Protein AF-A0A538LEY3-F1 (afdb_monomer)

Secondary structure (DSSP, 8-state):
-EES--EEEE-TTSEEEEEESSEEEEEE-TTS-EEEEEEE-S-EEEEEE-BTTB--S--EEPPPTTSPP--BTTSPP-B-SPPPSS-B-TTSS--BS-TTSS-EEEEEEEEEEEPTTSSEEEEEEEEEEEEETTEEEEEEEEEEEEETTTTEEEEEEEEEEPPPTT-PPPPGGG--EEEEEETTEEEEEEEEESSBSSBBSSEEEEEEEEESSHHHHT-GGG---EEPPB-SSS----SEEEEEEETTEEEEEEEEEETBTEEEEEEESSTT--BEEEEEEE-TT---GGG--B------TTT-BTTB-

Mean predicted aligned error: 4.09 Å

pLDDT: mean 93.83, std 6.11, range [56.91, 98.81]

Foldseek 3Di:
DDFAFWAWEQFPVQKIKIKTAKDWDWDQDPVRDTDTPDIAGAIWMWIFHFAAQDDGPDTWGAEEFPDAGDTHSPDDTYHHADFDPQAEDLQQPLHHLDPPQLKGKYWYFQAWYDDPPAQKIKTKTFIKIDNDPVDMARQFIAIWIARPVGSHTPGHTATLGGGDSRNDHDDQLRRWYQWEDDPQKTKIKTWDQPDDDQFGPAIWMKMFMAGPDPVLRNHNVNGPIDTQAAPVVDGDQAPDKHWYQAPVARIWIWGQGGQLQKTFIWGANDSSGNIDGPDIDHDPPRDDCVSPGDDNDYDDRSHHDPVGD

Nearest PDB structures (foldseek):
  5m8e-assembly1_B  TM=5.466E-01  e=3.083E-03  Weissella cibaria
  3d60-assembly1_A  TM=5.265E-01  e=1.061E-02  Geobacillus stearothermophilus
  3cu9-assembly1_A  TM=5.156E-01  e=8.108E-03  Geobacillus stearothermophilus
  2vwd-assembly2_B  TM=4.238E-01  e=5.607E-02  Henipavirus nipahense

Radius of gyration: 18.83 Å; Cα contacts (8 Å, |Δi|>4): 873; chains: 1; bounding box: 47×50×52 Å

Structure (mmCIF, N/CA/C/O backbone):
data_AF-A0A538LEY3-F1
#
_entry.id   AF-A0A538LEY3-F1
#
loop_
_atom_site.group_PDB
_atom_site.id
_atom_site.type_symbol
_atom_site.label_atom_id
_atom_site.label_alt_id
_atom_site.label_comp_id
_atom_site.label_asym_id
_atom_site.label_entity_id
_atom_site.label_seq_id
_atom_site.pdbx_PDB_ins_code
_atom_site.Cartn_x
_atom_site.Cartn_y
_atom_site.Cartn_z
_atom_site.occupancy
_atom_site.B_iso_or_equiv
_atom_site.auth_seq_id
_atom_site.auth_comp_id
_atom_site.auth_asym_id
_atom_site.auth_atom_id
_atom_site.pdbx_PDB_model_num
ATOM 1 N N . MET A 1 1 ? 2.385 -17.509 -12.852 1.00 87.38 1 MET A N 1
ATOM 2 C CA . MET A 1 1 ? 2.619 -16.097 -12.489 1.00 87.38 1 MET A CA 1
ATOM 3 C C . MET A 1 1 ? 2.767 -16.040 -10.982 1.00 87.38 1 MET A C 1
ATOM 5 O O . MET A 1 1 ? 2.009 -16.731 -10.316 1.00 87.38 1 MET A O 1
ATOM 9 N N . GLY A 1 2 ? 3.752 -15.307 -10.474 1.00 89.94 2 GLY A N 1
ATOM 10 C CA . GLY A 1 2 ? 3.919 -15.016 -9.051 1.00 89.94 2 GLY A CA 1
ATOM 11 C C . GLY A 1 2 ? 3.816 -13.512 -8.834 1.00 89.94 2 GLY A C 1
ATOM 12 O O . GLY A 1 2 ? 4.311 -12.747 -9.664 1.00 89.94 2 GLY A O 1
ATOM 13 N N . ARG A 1 3 ? 3.150 -13.102 -7.761 1.00 92.62 3 ARG A N 1
ATOM 14 C CA . ARG A 1 3 ? 2.893 -11.704 -7.4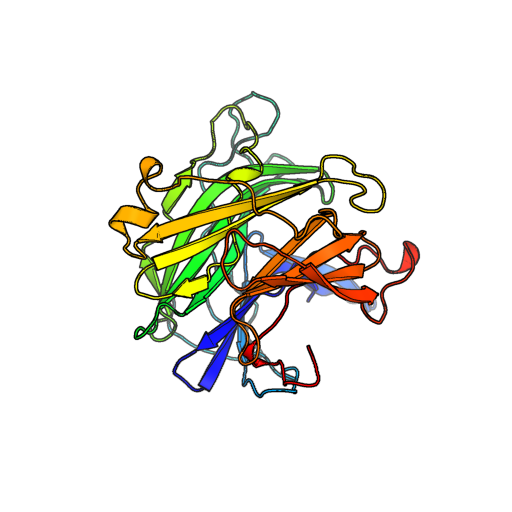17 1.00 92.62 3 ARG A CA 1
ATOM 15 C C . ARG A 1 3 ? 3.235 -11.488 -5.952 1.00 92.62 3 ARG A C 1
ATOM 17 O O . ARG A 1 3 ? 2.930 -12.361 -5.143 1.00 92.62 3 ARG A O 1
ATOM 24 N N . ASP A 1 4 ? 3.878 -10.369 -5.660 1.00 91.62 4 ASP A N 1
ATOM 25 C CA . ASP A 1 4 ? 4.110 -9.913 -4.292 1.00 91.62 4 ASP A CA 1
ATOM 26 C C . ASP A 1 4 ? 2.911 -9.092 -3.791 1.00 91.62 4 ASP A C 1
ATOM 28 O O . ASP A 1 4 ? 2.203 -8.481 -4.598 1.00 91.62 4 ASP A O 1
ATOM 32 N N . VAL A 1 5 ? 2.689 -9.056 -2.473 1.00 91.25 5 VAL A N 1
ATOM 33 C CA . VAL A 1 5 ? 1.573 -8.323 -1.834 1.00 91.25 5 VAL A CA 1
ATOM 34 C C . VAL A 1 5 ? 0.197 -8.761 -2.403 1.00 91.25 5 VAL A C 1
ATOM 36 O O . VAL A 1 5 ? 0.049 -9.809 -3.034 1.00 91.25 5 VAL A O 1
ATOM 39 N N . GLY A 1 6 ? -0.842 -7.976 -2.146 1.00 94.50 6 GLY A N 1
ATOM 40 C CA . GLY A 1 6 ? -2.192 -8.124 -2.669 1.00 94.50 6 GLY A CA 1
ATOM 41 C C . GLY A 1 6 ? -3.105 -7.164 -1.925 1.00 94.50 6 GLY A C 1
ATOM 42 O O . GLY A 1 6 ? -3.721 -7.549 -0.945 1.00 94.50 6 GLY A O 1
ATOM 43 N N . LEU A 1 7 ? -3.140 -5.900 -2.341 1.00 96.81 7 LEU A N 1
ATOM 44 C CA . LEU A 1 7 ? -4.103 -4.921 -1.834 1.00 96.81 7 LEU A CA 1
ATOM 45 C C . LEU A 1 7 ? -5.397 -5.070 -2.629 1.00 96.81 7 LEU A C 1
ATOM 47 O O . LEU A 1 7 ? -5.326 -5.224 -3.848 1.00 96.81 7 LEU A O 1
ATOM 51 N N . SER A 1 8 ? -6.552 -4.974 -1.981 1.00 96.12 8 SER A N 1
ATOM 52 C CA . SER A 1 8 ? -7.839 -4.909 -2.673 1.00 96.12 8 SER A CA 1
ATOM 53 C C . SER A 1 8 ? -8.606 -3.647 -2.287 1.00 96.12 8 SER A C 1
ATOM 55 O O . SER A 1 8 ? -8.419 -3.091 -1.203 1.00 96.12 8 SER A O 1
ATOM 57 N N . VAL A 1 9 ? -9.414 -3.149 -3.220 1.00 96.88 9 VAL A N 1
ATOM 58 C CA . VAL A 1 9 ? -10.279 -1.988 -3.014 1.00 96.88 9 VAL A CA 1
ATOM 59 C C . VAL A 1 9 ? -11.637 -2.263 -3.652 1.00 96.88 9 VAL A C 1
ATOM 61 O O . VAL A 1 9 ? -11.690 -2.449 -4.874 1.00 96.88 9 VAL A O 1
ATOM 64 N N . PRO A 1 10 ? -12.750 -2.217 -2.898 1.00 95.19 10 PRO A N 1
ATOM 65 C CA . PRO A 1 10 ? -14.076 -2.325 -3.486 1.00 95.19 10 PRO A CA 1
ATOM 66 C C . PRO A 1 10 ? -14.360 -1.100 -4.364 1.00 95.19 10 PRO A C 1
ATOM 68 O O . PRO A 1 10 ? -14.192 0.048 -3.949 1.00 95.19 10 PRO A O 1
ATOM 71 N N . LEU A 1 11 ? -14.812 -1.346 -5.590 1.00 95.19 11 LEU A N 1
ATOM 72 C CA . LEU A 1 11 ? -15.126 -0.332 -6.589 1.00 95.19 11 LEU A CA 1
ATOM 73 C C . LEU A 1 11 ? -16.643 -0.080 -6.676 1.00 95.19 11 LEU A C 1
ATOM 75 O O . LEU A 1 11 ? -17.445 -0.998 -6.468 1.00 95.19 11 LEU A O 1
ATOM 79 N N . PRO A 1 12 ? -17.079 1.125 -7.099 1.00 91.56 12 PRO A N 1
ATOM 80 C CA . PRO A 1 12 ? -18.504 1.452 -7.247 1.00 91.56 12 PRO A CA 1
ATOM 81 C C . PRO A 1 12 ? -19.281 0.568 -8.237 1.00 91.56 12 PRO A C 1
ATOM 83 O O . PRO A 1 12 ? -20.509 0.535 -8.208 1.00 91.56 12 PRO A O 1
ATOM 86 N N . ASN A 1 13 ? -18.588 -0.140 -9.132 1.00 89.00 13 ASN A N 1
ATOM 87 C CA . ASN A 1 13 ? -19.188 -1.007 -10.149 1.00 89.00 13 ASN A CA 1
ATOM 88 C C . ASN A 1 13 ? -19.497 -2.436 -9.645 1.00 89.00 13 ASN A C 1
ATOM 90 O O . ASN A 1 13 ? -19.859 -3.292 -10.454 1.00 89.00 13 ASN A O 1
ATOM 94 N N . GLY A 1 14 ? -19.353 -2.703 -8.340 1.00 88.31 14 GLY A N 1
ATOM 95 C CA . GLY A 1 14 ? -19.598 -4.022 -7.743 1.00 88.31 14 GLY A CA 1
ATOM 96 C C . GLY A 1 14 ? -18.466 -5.031 -7.965 1.00 88.31 14 GLY A C 1
ATOM 97 O O . GLY A 1 14 ? -18.661 -6.229 -7.769 1.00 88.31 14 GLY A O 1
ATOM 98 N N . LYS A 1 15 ? -17.296 -4.554 -8.392 1.00 93.38 15 LYS A N 1
ATOM 99 C CA . LYS A 1 15 ? -16.047 -5.314 -8.446 1.00 93.38 15 LYS A CA 1
ATOM 100 C C . LYS A 1 15 ? -15.080 -4.806 -7.393 1.00 93.38 15 LYS A C 1
ATOM 102 O O . LYS A 1 15 ? -15.329 -3.784 -6.767 1.00 93.38 15 LYS A O 1
ATOM 107 N N . GLU A 1 16 ? -13.965 -5.490 -7.239 1.00 95.44 16 GLU A N 1
ATOM 108 C CA . GLU A 1 16 ? -12.815 -4.983 -6.505 1.00 95.44 16 GLU A CA 1
ATOM 109 C C . GLU A 1 16 ? -11.603 -4.880 -7.432 1.00 95.44 16 GLU A C 1
ATOM 111 O O . GLU A 1 16 ? -11.415 -5.697 -8.342 1.00 95.44 16 GLU A O 1
ATOM 116 N N . LEU A 1 17 ? -10.800 -3.847 -7.201 1.00 97.44 17 LEU A N 1
ATOM 117 C CA . LEU A 1 17 ? -9.481 -3.678 -7.788 1.00 97.44 17 LEU A CA 1
ATOM 118 C C . LEU A 1 17 ? -8.469 -4.380 -6.893 1.00 97.44 17 LEU A C 1
ATOM 120 O O . LEU A 1 17 ? -8.385 -4.062 -5.716 1.00 97.44 17 LEU A O 1
ATOM 124 N N . TRP A 1 18 ? -7.655 -5.249 -7.472 1.00 97.62 18 TRP A N 1
ATOM 125 C CA . TRP A 1 18 ? -6.477 -5.825 -6.847 1.00 97.62 18 TRP A CA 1
ATOM 126 C C . TRP A 1 18 ? -5.217 -5.134 -7.351 1.00 97.62 18 TRP A C 1
ATOM 128 O O . TRP A 1 18 ? -5.004 -5.042 -8.562 1.00 97.62 18 TRP A O 1
ATOM 138 N N . ILE A 1 19 ? -4.363 -4.700 -6.428 1.00 98.06 19 ILE A N 1
ATOM 139 C CA . ILE A 1 19 ? -3.052 -4.116 -6.702 1.00 98.06 19 ILE A CA 1
ATOM 140 C C . ILE A 1 19 ? -1.999 -5.022 -6.078 1.00 98.06 19 ILE A C 1
ATOM 142 O O . ILE A 1 19 ? -1.966 -5.239 -4.867 1.00 98.06 19 ILE A O 1
ATOM 146 N N . PHE A 1 20 ? -1.125 -5.542 -6.921 1.00 97.25 20 PHE A N 1
ATOM 147 C CA . PHE A 1 20 ? -0.036 -6.424 -6.527 1.00 97.25 20 PHE A CA 1
ATOM 148 C C . PHE A 1 20 ? 1.290 -5.710 -6.714 1.00 97.25 20 PHE A C 1
ATOM 150 O O . PHE A 1 20 ? 1.383 -4.860 -7.592 1.00 97.25 20 PHE A O 1
ATOM 157 N N . GLY A 1 21 ? 2.305 -6.076 -5.940 1.00 95.56 21 GLY A N 1
ATOM 158 C CA . GLY A 1 21 ? 3.678 -5.618 -6.111 1.00 95.56 21 GLY A CA 1
ATOM 159 C C . GLY A 1 21 ? 4.378 -6.275 -7.304 1.00 95.56 21 GLY A C 1
ATOM 160 O O . GLY A 1 21 ? 3.769 -6.591 -8.340 1.00 95.56 21 GLY A O 1
ATOM 161 N N . ASP A 1 22 ? 5.685 -6.489 -7.151 1.00 95.12 22 ASP A N 1
ATOM 162 C CA . ASP A 1 22 ? 6.530 -7.027 -8.209 1.00 95.12 22 ASP A CA 1
ATOM 163 C C . ASP A 1 22 ? 5.949 -8.335 -8.758 1.00 95.12 22 ASP A C 1
ATOM 165 O O . ASP A 1 22 ? 5.560 -9.251 -8.028 1.00 95.12 22 ASP A O 1
ATOM 169 N N . THR A 1 23 ? 5.866 -8.421 -10.084 1.00 96.31 23 THR A N 1
ATOM 170 C CA . THR A 1 23 ? 5.183 -9.527 -10.756 1.00 96.31 23 THR A CA 1
ATOM 171 C C . THR A 1 23 ? 6.147 -10.300 -11.643 1.00 96.31 23 THR A C 1
ATOM 173 O O . THR A 1 23 ? 6.765 -9.759 -12.561 1.00 96.31 23 THR A O 1
ATOM 176 N N . SER A 1 24 ? 6.241 -11.604 -11.391 1.00 94.88 24 SER A N 1
ATOM 177 C CA . SER A 1 24 ? 7.023 -12.553 -12.180 1.00 94.88 24 SER A CA 1
ATOM 178 C C . SER A 1 24 ? 6.114 -13.417 -13.055 1.00 94.88 24 SER A C 1
ATOM 180 O O . SER A 1 24 ? 5.158 -14.057 -12.604 1.00 94.88 24 SER A O 1
ATOM 182 N N . VAL A 1 25 ? 6.427 -13.475 -14.345 1.00 94.31 25 VAL A N 1
ATOM 183 C CA . VAL A 1 25 ? 5.758 -14.352 -15.304 1.00 94.31 25 VAL A CA 1
ATOM 184 C C . VAL A 1 25 ? 6.754 -15.410 -15.736 1.00 94.31 25 VAL A C 1
ATOM 186 O O . VAL A 1 25 ? 7.739 -15.112 -16.408 1.00 94.31 25 VAL A O 1
ATOM 189 N N . SER A 1 26 ? 6.481 -16.655 -15.359 1.00 92.88 26 SER A N 1
ATOM 190 C CA . SER A 1 26 ? 7.272 -17.813 -15.769 1.00 92.88 26 SER A CA 1
ATOM 191 C C . SER A 1 26 ? 6.514 -18.631 -16.805 1.00 92.88 26 SER A C 1
ATOM 193 O O . SER A 1 26 ? 5.309 -18.841 -16.665 1.00 92.88 26 SER A O 1
ATOM 195 N N . VAL A 1 27 ? 7.229 -19.129 -17.810 1.00 91.44 27 VAL A N 1
ATOM 196 C CA . VAL A 1 27 ? 6.710 -20.018 -18.861 1.00 91.44 27 VAL A CA 1
ATOM 197 C C . VAL A 1 27 ? 7.488 -21.326 -18.853 1.00 91.44 27 VAL A C 1
ATOM 199 O O . VAL A 1 27 ? 8.631 -21.368 -18.405 1.00 91.44 27 VAL A O 1
ATOM 202 N N . SER A 1 28 ? 6.885 -22.407 -19.340 1.00 91.25 28 SER A N 1
ATOM 203 C CA . SER A 1 28 ? 7.610 -23.665 -19.508 1.00 91.25 28 SER A CA 1
ATOM 204 C C . SER A 1 28 ? 8.604 -23.523 -20.664 1.00 91.25 28 SER A C 1
ATOM 206 O O . SER A 1 28 ? 8.209 -23.199 -21.785 1.00 91.25 28 SER A O 1
ATOM 208 N N . ASN A 1 29 ? 9.893 -23.755 -20.417 1.00 86.62 29 ASN A N 1
ATOM 209 C CA . ASN A 1 29 ? 10.822 -24.044 -21.501 1.00 86.62 29 ASN A CA 1
ATOM 210 C C . ASN A 1 29 ? 10.447 -25.418 -22.086 1.00 86.62 29 ASN A C 1
ATOM 212 O O . ASN A 1 29 ? 9.896 -26.254 -21.380 1.00 86.62 29 ASN A O 1
ATOM 216 N N . GLY A 1 30 ? 10.713 -25.693 -23.365 1.00 85.00 30 GLY A N 1
ATOM 217 C CA . GLY A 1 30 ? 10.267 -26.935 -24.028 1.00 85.00 30 GLY A CA 1
ATOM 218 C C . GLY A 1 30 ? 10.686 -28.267 -23.365 1.00 85.00 30 GLY A C 1
ATOM 219 O O . GLY A 1 30 ? 10.247 -29.319 -23.814 1.00 85.00 30 GLY A O 1
ATOM 220 N N . SER A 1 31 ? 11.506 -28.238 -22.304 1.00 88.88 31 SER A N 1
ATOM 221 C CA . SER A 1 31 ? 11.834 -29.368 -21.419 1.00 88.88 31 SER A CA 1
ATOM 222 C C . SER A 1 31 ? 10.935 -29.512 -20.175 1.00 88.88 31 SER A C 1
ATOM 224 O O . SER A 1 31 ? 11.205 -30.361 -19.331 1.00 88.88 31 SER A O 1
ATOM 226 N N . GLY A 1 32 ? 9.881 -28.705 -20.029 1.00 87.31 32 GLY A N 1
ATOM 227 C CA . GLY A 1 32 ? 8.959 -28.754 -18.889 1.00 87.31 32 GLY A CA 1
ATOM 228 C C . GLY A 1 32 ? 9.384 -27.909 -17.681 1.00 87.31 32 GLY A C 1
ATOM 229 O O . GLY A 1 32 ? 8.614 -27.787 -16.730 1.00 87.31 32 GLY A O 1
ATOM 230 N N . GLN A 1 33 ? 10.569 -27.289 -17.699 1.00 91.50 33 GLN A N 1
ATOM 231 C CA . GLN A 1 33 ? 11.050 -26.443 -16.604 1.00 91.50 33 GLN A CA 1
ATOM 232 C C . GLN A 1 33 ? 10.460 -25.036 -16.724 1.00 91.50 33 GLN A C 1
ATOM 234 O O . GLN A 1 33 ? 10.528 -24.406 -17.776 1.00 91.50 33 GLN A O 1
ATOM 239 N N . MET A 1 34 ? 9.925 -24.511 -15.622 1.00 90.44 34 MET A N 1
ATOM 240 C CA . MET A 1 34 ? 9.470 -23.124 -15.566 1.00 90.44 34 MET A CA 1
ATOM 241 C C . MET A 1 34 ? 10.672 -22.176 -15.549 1.00 90.44 34 MET A C 1
ATOM 243 O O . MET A 1 34 ? 11.533 -22.274 -14.675 1.00 90.44 34 MET A O 1
ATOM 247 N N . VAL A 1 35 ? 10.723 -21.253 -16.504 1.00 93.50 35 VAL A N 1
ATOM 248 C CA . VAL A 1 35 ? 11.746 -20.206 -16.610 1.00 93.50 35 VAL A CA 1
ATOM 249 C C . VAL A 1 35 ? 11.087 -18.835 -16.570 1.00 93.50 35 VAL A C 1
ATOM 251 O O . VAL A 1 35 ? 9.994 -18.656 -17.108 1.00 93.50 35 VAL A O 1
ATOM 254 N N . LEU A 1 36 ? 11.743 -17.868 -15.928 1.00 92.50 36 LEU A N 1
ATOM 255 C CA . LEU A 1 36 ? 11.275 -16.485 -15.894 1.00 92.50 36 LEU A CA 1
ATOM 256 C C . LEU A 1 36 ? 11.269 -15.919 -17.322 1.00 92.50 36 LEU A C 1
ATOM 258 O O . LEU A 1 36 ? 12.310 -15.842 -17.968 1.00 92.50 36 LEU A O 1
ATOM 262 N N . SER A 1 37 ? 10.090 -15.539 -17.805 1.00 93.69 37 SER A N 1
ATOM 263 C CA . SER A 1 37 ? 9.886 -14.936 -19.124 1.00 93.69 37 SER A CA 1
ATOM 264 C C . SER A 1 37 ? 9.815 -13.418 -19.054 1.00 93.69 37 SER A C 1
ATOM 266 O O . SER A 1 37 ? 10.242 -12.739 -19.982 1.00 93.69 37 SER A O 1
ATOM 268 N N . GLN A 1 38 ? 9.224 -12.884 -17.986 1.00 94.12 38 GLN A N 1
ATOM 269 C CA . GLN A 1 38 ? 9.025 -11.454 -17.807 1.00 94.12 38 GLN A CA 1
ATOM 270 C C . GLN A 1 38 ? 9.014 -11.125 -16.317 1.00 94.12 38 GLN A C 1
ATOM 272 O O . GLN A 1 38 ? 8.452 -11.866 -15.510 1.00 94.12 38 GLN A O 1
ATOM 277 N N . PHE A 1 39 ? 9.618 -9.995 -15.973 1.00 93.88 39 PHE A N 1
ATOM 278 C CA . PHE A 1 39 ? 9.544 -9.395 -14.651 1.00 93.88 39 PHE A CA 1
ATOM 279 C C . PHE A 1 39 ? 9.016 -7.969 -14.793 1.00 93.88 39 PHE A C 1
ATOM 281 O O . PHE A 1 39 ? 9.521 -7.198 -15.612 1.00 93.88 39 PHE A O 1
ATOM 288 N N . ILE A 1 40 ? 7.971 -7.642 -14.040 1.00 95.81 40 ILE A N 1
ATOM 289 C CA . ILE A 1 40 ? 7.336 -6.326 -14.027 1.00 95.81 40 ILE A CA 1
ATOM 290 C C . ILE A 1 40 ? 7.574 -5.743 -12.631 1.00 95.81 40 ILE A C 1
ATOM 292 O O . ILE A 1 40 ? 6.859 -6.129 -11.706 1.00 95.81 40 ILE A O 1
ATOM 296 N N . PRO A 1 41 ? 8.578 -4.863 -12.458 1.00 93.88 41 PRO A N 1
ATOM 297 C CA . PRO A 1 41 ? 8.810 -4.217 -11.171 1.00 93.88 41 PRO A CA 1
ATOM 298 C C . PRO A 1 41 ? 7.721 -3.185 -10.868 1.00 93.88 41 PRO A C 1
ATOM 300 O O . PRO A 1 41 ? 7.120 -2.649 -11.800 1.00 93.88 41 PRO A O 1
ATOM 303 N N . GLY A 1 42 ? 7.523 -2.828 -9.606 1.00 94.50 42 GLY A N 1
ATOM 304 C CA . GLY A 1 42 ? 6.469 -1.915 -9.164 1.00 94.50 42 GLY A CA 1
ATOM 305 C C . GLY A 1 42 ? 5.175 -2.676 -8.918 1.00 94.50 42 GLY A C 1
ATOM 306 O O . GLY A 1 42 ? 5.195 -3.654 -8.184 1.00 94.50 42 GLY A O 1
ATOM 307 N N . ALA A 1 43 ? 4.066 -2.235 -9.515 1.00 96.44 43 ALA A N 1
ATOM 308 C CA . ALA A 1 43 ? 2.777 -2.890 -9.328 1.00 96.44 43 ALA A CA 1
ATOM 309 C C . ALA A 1 43 ? 2.148 -3.424 -10.619 1.00 96.44 43 ALA A C 1
ATOM 311 O O . ALA A 1 43 ? 2.364 -2.871 -11.701 1.00 96.44 43 ALA A O 1
ATOM 312 N N . THR A 1 44 ? 1.304 -4.451 -10.492 1.00 98.00 44 THR A N 1
ATOM 313 C CA . THR A 1 44 ? 0.333 -4.881 -11.516 1.00 98.00 44 THR A CA 1
ATOM 314 C C . THR A 1 44 ? -1.087 -4.855 -10.951 1.00 98.00 44 THR A C 1
ATOM 316 O O . THR A 1 44 ? -1.270 -4.884 -9.735 1.00 98.00 44 THR A O 1
ATOM 319 N N . GLY A 1 45 ? -2.089 -4.750 -11.826 1.00 97.19 45 GLY A N 1
ATOM 320 C CA . GLY A 1 45 ? -3.488 -4.575 -11.439 1.00 97.19 45 GLY A CA 1
ATOM 321 C C . GLY A 1 45 ? -4.395 -5.646 -12.034 1.00 97.19 45 GLY A C 1
ATOM 322 O O . GLY A 1 45 ? -4.197 -6.071 -13.173 1.00 97.19 45 GLY A O 1
ATOM 323 N N . ALA A 1 46 ? -5.412 -6.061 -11.288 1.00 97.38 46 ALA A N 1
ATOM 324 C CA . ALA A 1 46 ? -6.476 -6.924 -11.789 1.00 97.38 46 ALA A CA 1
ATOM 325 C C . ALA A 1 46 ? -7.831 -6.534 -11.180 1.00 97.38 46 ALA A C 1
ATOM 327 O O . ALA A 1 46 ? -7.878 -5.932 -10.118 1.00 97.38 46 ALA A O 1
ATOM 328 N N . GLU A 1 47 ? -8.936 -6.890 -11.826 1.00 96.56 47 GLU A N 1
ATOM 329 C CA . GLU A 1 47 ? -10.287 -6.708 -11.290 1.00 96.56 47 GLU A CA 1
ATOM 330 C C . GLU A 1 47 ? -11.013 -8.043 -11.160 1.00 96.56 47 GLU A C 1
ATOM 332 O O . GLU A 1 47 ? -10.926 -8.900 -12.044 1.00 96.56 47 GLU A O 1
ATOM 337 N N . GLY A 1 48 ? -11.792 -8.197 -10.094 1.00 94.38 48 GLY A N 1
ATOM 338 C CA . GLY A 1 48 ? -12.594 -9.391 -9.843 1.00 94.38 48 GLY A CA 1
ATOM 339 C C . GLY A 1 48 ? -13.966 -9.072 -9.258 1.00 94.38 48 GLY A C 1
ATOM 340 O O . GLY A 1 48 ? -14.189 -7.962 -8.773 1.00 94.38 48 GLY A O 1
ATOM 341 N N . PRO A 1 49 ? -14.916 -10.019 -9.310 1.00 92.62 49 PRO A N 1
ATOM 342 C CA . PRO A 1 49 ? -16.096 -9.935 -8.461 1.00 92.62 49 PRO A CA 1
ATOM 343 C C . PRO A 1 49 ? -15.670 -10.077 -6.997 1.00 92.62 49 PRO A C 1
ATOM 345 O O . PRO A 1 49 ? -14.790 -10.884 -6.702 1.00 92.62 49 PRO A O 1
ATOM 348 N N . PHE A 1 50 ? -16.344 -9.370 -6.096 1.00 89.75 50 PHE A N 1
ATOM 349 C CA . PHE A 1 50 ? -16.147 -9.542 -4.660 1.00 89.75 50 PHE A CA 1
ATOM 350 C C . PHE A 1 50 ? -17.468 -9.870 -3.969 1.00 89.75 50 PHE A C 1
ATOM 352 O O . PHE A 1 50 ? -18.541 -9.421 -4.384 1.00 89.75 50 PHE A O 1
ATOM 359 N N . ALA A 1 51 ? -17.385 -10.683 -2.920 1.00 89.56 51 ALA A N 1
ATOM 360 C CA . ALA A 1 51 ? -18.490 -10.972 -2.023 1.00 89.56 51 ALA A CA 1
ATOM 361 C C . ALA A 1 51 ? -17.935 -11.314 -0.638 1.00 89.56 51 ALA A C 1
ATOM 363 O O . ALA A 1 51 ? -16.981 -12.082 -0.518 1.00 89.56 51 ALA A O 1
ATOM 364 N N . ALA A 1 52 ? -18.569 -10.786 0.408 1.00 89.06 52 ALA A N 1
ATOM 365 C CA . ALA A 1 52 ? -18.189 -11.078 1.784 1.00 89.06 52 ALA A CA 1
ATOM 366 C C . ALA A 1 52 ? -18.202 -12.597 2.054 1.00 89.06 52 ALA A C 1
ATOM 368 O O . ALA A 1 52 ? -19.163 -13.299 1.724 1.00 89.06 52 ALA A O 1
ATOM 369 N N . GLY A 1 53 ? -17.126 -13.102 2.653 1.00 87.56 53 GLY A N 1
ATOM 370 C CA . GLY A 1 53 ? -16.884 -14.518 2.927 1.00 87.56 53 GLY A CA 1
ATOM 371 C C . GLY A 1 53 ? -16.399 -15.331 1.722 1.00 87.56 53 GLY A C 1
ATOM 372 O O . GLY A 1 53 ? -16.322 -16.557 1.820 1.00 87.56 53 GLY A O 1
ATOM 373 N N . GLN A 1 54 ? -16.103 -14.703 0.578 1.00 87.62 54 GLN A N 1
ATOM 374 C CA . GLN A 1 54 ? -15.663 -15.399 -0.632 1.00 87.62 54 GLN A CA 1
ATOM 375 C C . GLN A 1 54 ? -14.399 -14.779 -1.216 1.00 87.62 54 GLN A C 1
ATOM 377 O O . GLN A 1 54 ? -14.391 -13.631 -1.640 1.00 87.62 54 GLN A O 1
ATOM 382 N N . ILE A 1 55 ? -13.350 -15.592 -1.329 1.00 85.19 55 ILE A N 1
ATOM 383 C CA . ILE A 1 55 ? -12.154 -15.223 -2.086 1.00 85.19 55 ILE A CA 1
ATOM 384 C C . ILE A 1 55 ? -12.486 -15.316 -3.587 1.00 85.19 55 ILE A C 1
ATOM 386 O O . ILE A 1 55 ? -13.031 -16.343 -4.020 1.00 85.19 55 ILE A O 1
ATOM 390 N N . PRO A 1 56 ? -12.149 -14.303 -4.405 1.00 87.06 56 PRO A N 1
ATOM 391 C CA . PRO A 1 56 ? -12.355 -14.365 -5.845 1.00 87.06 56 PRO A CA 1
ATOM 392 C C . PRO A 1 56 ? -11.631 -15.555 -6.464 1.00 87.06 56 PRO A C 1
ATOM 394 O O . PRO A 1 56 ? -10.456 -15.810 -6.207 1.00 87.06 56 PRO A O 1
ATOM 397 N N . THR A 1 57 ? -12.326 -16.265 -7.347 1.00 87.25 57 THR A N 1
ATOM 398 C CA . THR A 1 57 ? -11.754 -17.405 -8.086 1.00 87.25 57 THR A CA 1
ATOM 399 C C . THR A 1 57 ? -11.301 -17.033 -9.496 1.00 87.25 57 THR A C 1
ATOM 401 O O . THR A 1 57 ? -10.692 -17.845 -10.191 1.00 87.25 57 THR A O 1
ATOM 404 N N . SER A 1 58 ? -11.575 -15.801 -9.927 1.00 89.25 58 SER A N 1
ATOM 405 C CA . SER A 1 58 ? -11.194 -15.282 -11.236 1.00 89.25 58 SER A CA 1
ATOM 406 C C . SER A 1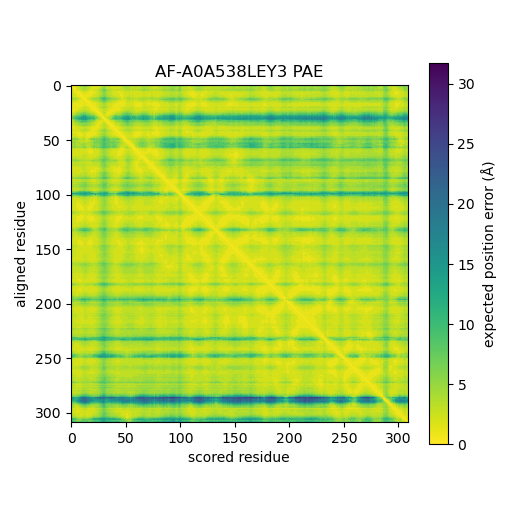 58 ? -10.905 -13.790 -11.155 1.00 89.25 58 SER A C 1
ATOM 408 O O . SER A 1 58 ? -11.765 -13.028 -10.712 1.00 89.25 58 SER A O 1
ATOM 410 N N . LEU A 1 59 ? -9.739 -13.385 -11.651 1.00 95.00 59 LEU A N 1
ATOM 411 C CA . LEU A 1 59 ? -9.353 -11.989 -11.828 1.00 95.00 59 LEU A CA 1
ATOM 412 C C . LEU A 1 59 ? -9.089 -11.722 -13.313 1.00 95.00 59 LEU A C 1
ATOM 414 O O . LEU A 1 59 ? -8.584 -12.589 -14.029 1.00 95.00 59 LEU A O 1
ATOM 418 N N . ALA A 1 60 ? -9.445 -10.530 -13.773 1.00 96.81 60 ALA A N 1
ATOM 419 C CA . ALA A 1 60 ? -9.183 -10.043 -15.117 1.00 96.81 60 ALA A CA 1
ATOM 420 C C . ALA A 1 60 ? -8.103 -8.962 -15.065 1.00 96.81 60 ALA A C 1
ATOM 422 O O . ALA A 1 60 ? -8.213 -8.027 -14.279 1.00 96.81 60 ALA A O 1
ATOM 423 N N . GLU A 1 61 ? -7.071 -9.070 -15.898 1.00 97.38 61 GLU A N 1
ATOM 424 C CA . GLU A 1 61 ? -5.954 -8.124 -15.866 1.00 97.38 61 GLU A CA 1
ATOM 425 C C . GLU A 1 61 ? -6.397 -6.721 -16.283 1.00 97.38 61 GLU A C 1
ATOM 427 O O . GLU A 1 61 ? -7.085 -6.547 -17.300 1.00 97.38 61 GLU A O 1
ATOM 432 N N . VAL A 1 62 ? -5.952 -5.729 -15.513 1.00 97.38 62 VAL A N 1
ATOM 433 C CA . VAL A 1 62 ? -6.123 -4.308 -15.819 1.00 97.38 62 VAL A CA 1
ATOM 434 C C . VAL A 1 62 ? -4.924 -3.868 -16.671 1.00 97.38 62 VAL A C 1
ATOM 436 O O . VAL A 1 62 ? -3.774 -4.101 -16.284 1.00 97.38 62 VAL A O 1
ATOM 439 N N . PRO A 1 63 ? -5.144 -3.255 -17.849 1.00 97.44 63 PRO A N 1
ATOM 440 C CA . PRO A 1 63 ? -4.052 -2.678 -18.626 1.00 97.44 63 PRO A CA 1
ATOM 441 C C . PRO A 1 63 ? -3.428 -1.479 -17.893 1.00 97.44 63 PRO A C 1
ATOM 443 O O . PRO A 1 63 ? -4.027 -0.912 -16.987 1.00 97.44 63 PRO A O 1
ATOM 446 N N . SER A 1 64 ? -2.232 -1.050 -18.304 1.00 97.12 64 SER A N 1
ATOM 447 C CA . SER A 1 64 ? -1.597 0.139 -17.717 1.00 97.12 64 SER A CA 1
ATOM 448 C C . SER A 1 64 ? -2.524 1.364 -17.761 1.00 97.12 64 SER A C 1
ATOM 450 O O . SER A 1 64 ? -3.177 1.571 -18.792 1.00 97.12 64 SER A O 1
ATOM 452 N N . PRO A 1 65 ? -2.558 2.206 -16.709 1.00 97.00 65 PRO A N 1
ATOM 453 C CA . PRO A 1 65 ? -3.316 3.450 -16.739 1.00 97.00 65 PRO A CA 1
ATOM 454 C C . PRO A 1 65 ? -2.978 4.310 -17.968 1.00 97.00 65 PRO A C 1
ATOM 456 O O . PRO A 1 65 ? -1.830 4.379 -18.413 1.00 97.00 65 PRO A O 1
ATOM 459 N N . GLY A 1 66 ? -3.998 4.939 -18.545 1.00 96.19 66 GLY A N 1
ATOM 460 C CA . GLY A 1 66 ? -3.972 5.663 -19.815 1.00 96.19 66 GLY A CA 1
ATOM 461 C C . GLY A 1 66 ? -4.299 4.799 -21.039 1.00 96.19 66 GLY A C 1
ATOM 462 O O . GLY A 1 66 ? -4.522 5.345 -22.120 1.00 96.19 66 GLY A O 1
ATOM 463 N N . GLN A 1 67 ? -4.346 3.470 -20.903 1.00 96.25 67 GLN A N 1
ATOM 464 C CA . GLN A 1 67 ? -4.810 2.574 -21.967 1.00 96.25 67 GLN A CA 1
ATOM 465 C C . GLN A 1 67 ? -6.324 2.332 -21.869 1.00 96.25 67 GLN A C 1
ATOM 467 O O . GLN A 1 67 ? -6.869 2.326 -20.766 1.00 96.25 67 GLN A O 1
ATOM 472 N N . PRO A 1 68 ? -7.026 2.075 -22.986 1.00 94.06 68 PRO A N 1
ATOM 473 C CA . PRO A 1 68 ? -8.434 1.693 -22.936 1.00 94.06 68 PRO A CA 1
ATOM 474 C C . PRO A 1 68 ? -8.656 0.451 -22.065 1.00 94.06 68 PRO A C 1
ATOM 476 O O . PRO A 1 68 ? -7.932 -0.539 -22.198 1.00 94.06 68 PRO A O 1
ATOM 479 N N . LEU A 1 69 ? -9.685 0.482 -21.214 1.00 92.69 69 LEU A N 1
ATOM 480 C CA . LEU A 1 69 ? -10.084 -0.687 -20.432 1.00 92.69 69 LEU A CA 1
ATOM 481 C C . LEU A 1 69 ? -10.457 -1.849 -21.354 1.00 92.69 69 LEU A C 1
ATOM 483 O O . LEU A 1 69 ? -11.383 -1.764 -22.159 1.00 92.69 69 LEU A O 1
ATOM 487 N N . SER A 1 70 ? -9.744 -2.959 -21.195 1.00 93.06 70 SER A N 1
ATOM 488 C CA . SER A 1 70 ? -9.994 -4.212 -21.903 1.00 93.06 70 SER A CA 1
ATOM 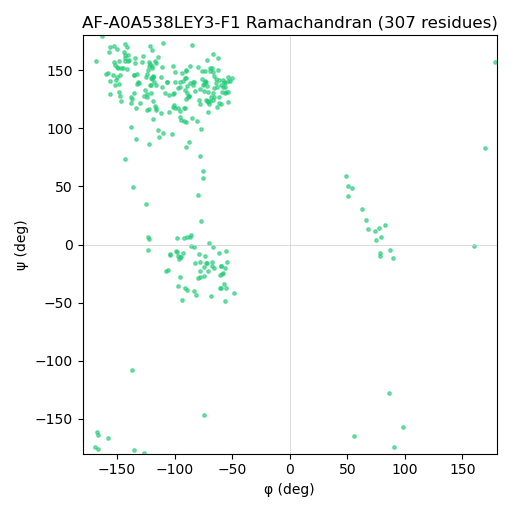489 C C . SER A 1 70 ? -9.727 -5.370 -20.952 1.00 93.06 70 SER A C 1
ATOM 491 O O . SER A 1 70 ? -8.702 -6.032 -21.056 1.00 93.06 70 SER A O 1
ATOM 493 N N . LEU A 1 71 ? -10.624 -5.590 -19.994 1.00 94.06 71 LEU A N 1
ATOM 494 C CA . LEU A 1 71 ? -10.436 -6.570 -18.923 1.00 94.06 71 LEU A CA 1
ATOM 495 C C . LEU A 1 71 ? -10.574 -8.006 -19.442 1.00 94.06 71 LEU A C 1
ATOM 497 O O . LEU A 1 71 ? -11.602 -8.377 -20.007 1.00 94.06 71 LEU A O 1
ATOM 501 N N . SER A 1 72 ? -9.551 -8.828 -19.216 1.00 95.00 72 SER A N 1
ATOM 502 C CA . SER A 1 72 ? -9.592 -10.263 -19.501 1.00 95.00 72 SER A CA 1
ATOM 503 C C . SER A 1 72 ? -8.576 -11.020 -18.652 1.00 95.00 72 SER A C 1
ATOM 505 O O . SER A 1 72 ? -7.445 -10.572 -18.483 1.00 95.00 72 SER A O 1
ATOM 507 N N . ALA A 1 73 ? -8.953 -12.206 -18.174 1.00 92.50 73 ALA A N 1
ATOM 508 C CA . ALA A 1 73 ? -8.039 -13.130 -17.497 1.00 92.50 73 ALA A CA 1
ATOM 509 C C . ALA A 1 73 ? -6.964 -13.711 -18.438 1.00 92.50 73 ALA A C 1
ATOM 511 O O . ALA A 1 73 ? -5.994 -14.310 -17.985 1.00 92.50 73 ALA A O 1
ATOM 512 N N . SER A 1 74 ? -7.147 -13.582 -19.757 1.00 92.12 74 SER A N 1
ATOM 513 C CA . SER A 1 74 ? -6.186 -14.054 -20.766 1.00 92.12 74 SER A CA 1
ATOM 514 C C . SER A 1 74 ? -5.188 -12.986 -21.207 1.00 92.12 74 SER A C 1
ATOM 516 O O . SER A 1 74 ? -4.274 -13.293 -21.971 1.00 92.12 74 SER A O 1
ATOM 518 N N . ASN A 1 75 ? -5.365 -11.737 -20.774 1.00 94.62 75 ASN A N 1
ATOM 519 C CA . ASN A 1 75 ? -4.383 -10.697 -21.042 1.00 94.62 75 ASN A CA 1
ATOM 520 C C . ASN A 1 75 ? -3.095 -10.970 -20.251 1.00 94.62 75 ASN A C 1
ATOM 522 O O . ASN A 1 75 ? -3.148 -11.565 -19.175 1.00 94.62 75 ASN A O 1
ATOM 526 N N . PRO A 1 76 ? -1.931 -10.524 -20.746 1.00 93.75 76 PRO A N 1
ATOM 527 C CA . PRO A 1 76 ? -0.733 -10.485 -19.922 1.00 93.75 76 PRO A CA 1
ATOM 528 C C . PRO A 1 76 ? -0.873 -9.408 -18.831 1.00 93.75 76 PRO A C 1
ATOM 530 O O . PRO A 1 76 ? -1.501 -8.374 -19.085 1.00 93.75 76 PRO A O 1
ATOM 533 N N . PRO A 1 77 ? -0.249 -9.593 -17.653 1.00 96.06 77 PRO A N 1
ATOM 534 C CA . PRO A 1 77 ? -0.194 -8.543 -16.648 1.00 96.06 77 PRO A CA 1
ATOM 535 C C . PRO A 1 77 ? 0.542 -7.320 -17.195 1.00 96.06 77 PRO A C 1
ATOM 537 O O . PRO A 1 77 ? 1.547 -7.438 -17.906 1.00 96.06 77 PRO A O 1
ATOM 540 N N . ALA A 1 78 ? 0.054 -6.138 -16.837 1.00 96.19 78 ALA A N 1
ATOM 541 C CA . ALA A 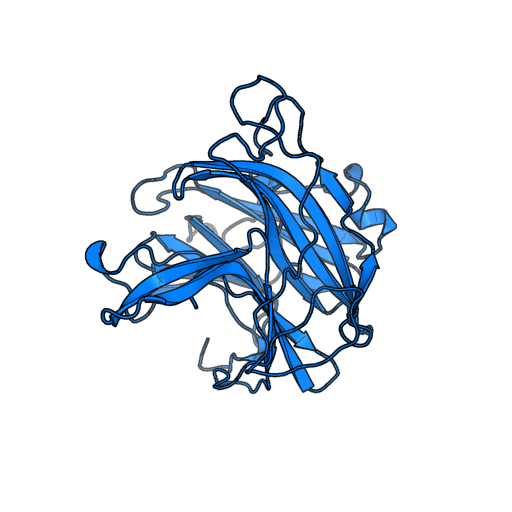1 78 ? 0.635 -4.864 -17.229 1.00 96.19 78 ALA A CA 1
ATOM 542 C C . ALA A 1 78 ? 1.053 -4.061 -15.996 1.00 96.19 78 ALA A C 1
ATOM 544 O O . ALA A 1 78 ? 0.475 -4.194 -14.918 1.00 96.19 78 ALA A O 1
ATOM 545 N N . ARG A 1 79 ? 2.069 -3.210 -16.166 1.00 96.31 79 ARG A N 1
ATOM 546 C CA . ARG A 1 79 ? 2.505 -2.283 -15.120 1.00 96.31 79 ARG A CA 1
ATOM 547 C C . ARG A 1 79 ? 1.354 -1.340 -14.777 1.00 96.31 79 ARG A C 1
ATOM 549 O O . ARG A 1 79 ? 0.884 -0.621 -15.656 1.00 96.31 79 ARG A O 1
ATOM 556 N N . PHE A 1 80 ? 0.951 -1.331 -13.517 1.00 97.31 80 PHE A N 1
ATOM 557 C CA . PHE A 1 80 ? -0.144 -0.523 -13.001 1.00 97.31 80 PHE A CA 1
ATOM 558 C C . PHE A 1 80 ? 0.356 0.811 -12.438 1.00 97.31 80 PHE A C 1
ATOM 560 O O . PHE A 1 80 ? -0.135 1.863 -12.831 1.00 97.31 80 PHE A O 1
ATOM 567 N N . THR A 1 81 ? 1.406 0.799 -11.612 1.00 94.56 81 THR A N 1
ATOM 568 C CA . THR A 1 81 ? 2.050 2.031 -11.129 1.00 94.56 81 THR A CA 1
ATOM 569 C C . THR A 1 81 ? 3.164 2.476 -12.085 1.00 94.56 81 THR A C 1
ATOM 571 O O . THR A 1 81 ? 4.026 1.665 -12.449 1.00 94.56 81 THR A O 1
ATOM 574 N N . PRO A 1 82 ? 3.204 3.751 -12.523 1.00 95.12 82 PRO A N 1
ATOM 575 C CA . PRO A 1 82 ? 4.310 4.252 -13.335 1.00 95.12 82 PRO A CA 1
ATOM 576 C C . PRO A 1 82 ? 5.656 4.055 -12.628 1.00 95.12 82 PRO A C 1
ATOM 578 O O . PRO A 1 82 ? 5.766 4.285 -11.422 1.00 95.12 82 PRO A O 1
ATOM 581 N N . ALA A 1 83 ? 6.682 3.648 -13.380 1.00 93.50 83 ALA A N 1
ATOM 582 C CA . ALA A 1 83 ? 8.023 3.458 -12.830 1.00 93.50 83 ALA A CA 1
ATOM 583 C C . ALA A 1 83 ? 8.602 4.799 -12.332 1.00 93.50 83 ALA A C 1
ATOM 585 O O . ALA A 1 83 ? 8.444 5.810 -13.024 1.00 93.50 83 ALA A O 1
ATOM 586 N N . PRO A 1 84 ? 9.281 4.828 -11.175 1.00 95.50 84 PRO A N 1
ATOM 587 C CA . PRO A 1 84 ? 9.918 6.042 -10.685 1.00 95.50 84 PRO A CA 1
ATOM 588 C C . PRO A 1 84 ? 11.211 6.322 -11.466 1.00 95.50 84 PRO A C 1
ATOM 590 O O . PRO A 1 84 ? 11.953 5.403 -11.830 1.00 95.50 84 PRO A O 1
ATOM 593 N N . THR A 1 85 ? 11.487 7.599 -11.734 1.00 90.44 85 THR A N 1
ATOM 594 C CA . THR A 1 85 ? 12.633 8.046 -12.556 1.00 90.44 85 THR A CA 1
ATOM 595 C C . THR A 1 85 ? 13.794 8.620 -11.742 1.00 90.44 85 THR A C 1
ATOM 597 O O . THR A 1 85 ? 14.859 8.896 -12.284 1.00 90.44 85 THR A O 1
ATOM 600 N N . ASN A 1 86 ? 13.578 8.821 -10.451 1.00 93.19 86 ASN A N 1
ATOM 601 C CA . ASN A 1 86 ? 14.400 9.584 -9.518 1.00 93.19 86 ASN A CA 1
ATOM 602 C C . ASN A 1 86 ? 14.806 8.729 -8.314 1.00 93.19 86 ASN A C 1
ATOM 604 O O . ASN A 1 86 ? 14.888 9.249 -7.220 1.00 93.19 86 ASN A O 1
ATOM 608 N N . VAL A 1 87 ? 15.050 7.434 -8.507 1.00 97.19 87 VAL A N 1
ATOM 609 C CA . VAL A 1 87 ? 15.539 6.525 -7.459 1.00 97.19 87 VAL A CA 1
ATOM 610 C C . VAL A 1 87 ? 17.006 6.207 -7.724 1.00 97.19 87 VAL A C 1
ATOM 612 O O . VAL A 1 87 ? 17.403 6.010 -8.880 1.00 97.19 87 VAL A O 1
ATOM 615 N N . TYR A 1 88 ? 17.818 6.155 -6.673 1.00 97.31 88 TYR A N 1
ATOM 616 C CA . TYR A 1 88 ? 19.273 6.130 -6.764 1.00 97.31 88 TYR A CA 1
ATOM 617 C C . TYR A 1 88 ? 19.864 4.870 -6.137 1.00 97.31 88 TYR A C 1
ATOM 619 O O . TYR A 1 88 ? 19.190 4.074 -5.504 1.00 97.31 88 TYR A O 1
ATOM 627 N N . MET A 1 89 ? 21.143 4.613 -6.389 1.00 96.62 89 MET A N 1
ATOM 628 C CA . MET A 1 89 ? 21.837 3.519 -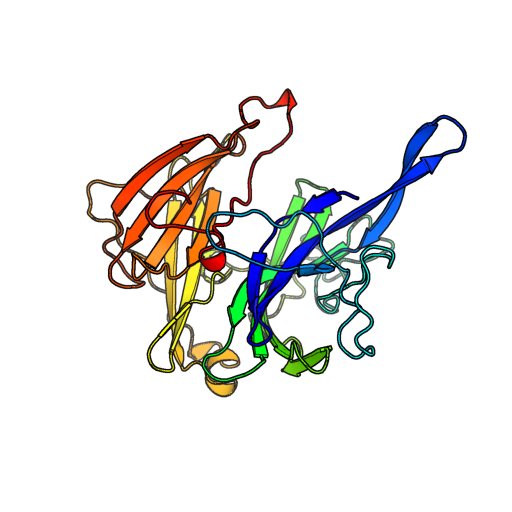5.724 1.00 96.62 89 MET A CA 1
ATOM 629 C C . MET A 1 89 ? 22.075 3.864 -4.248 1.00 96.62 89 MET A C 1
ATOM 631 O O . MET A 1 89 ? 22.583 4.955 -3.966 1.00 96.62 89 MET A O 1
ATOM 635 N N . PRO A 1 90 ? 21.852 2.921 -3.313 1.00 94.75 90 PRO A N 1
ATOM 636 C CA . PRO A 1 90 ? 22.054 3.139 -1.882 1.00 94.75 90 PRO A CA 1
ATOM 637 C C . PRO A 1 90 ? 23.535 3.022 -1.476 1.00 94.75 90 PRO A C 1
ATOM 639 O O . PRO A 1 90 ? 23.887 2.381 -0.486 1.00 94.75 90 PRO A O 1
ATOM 642 N N . ASP A 1 91 ? 24.427 3.600 -2.281 1.00 93.44 91 ASP A N 1
ATOM 643 C CA . ASP A 1 91 ? 25.885 3.581 -2.121 1.00 93.44 91 ASP A CA 1
ATOM 644 C C . ASP A 1 91 ? 26.493 4.996 -2.050 1.00 93.44 91 ASP A C 1
ATOM 646 O O . ASP A 1 91 ? 27.716 5.147 -2.037 1.00 93.44 91 ASP A O 1
ATOM 650 N N . GLY A 1 92 ? 25.651 6.037 -2.013 1.00 93.44 92 GLY A N 1
ATOM 651 C CA . GLY A 1 92 ? 26.075 7.437 -1.960 1.00 93.44 92 GLY A CA 1
ATOM 652 C C . GLY A 1 92 ? 26.601 7.998 -3.283 1.00 93.44 92 GLY A C 1
ATOM 653 O O . GLY A 1 92 ? 27.056 9.140 -3.314 1.00 93.44 92 GLY A O 1
ATOM 654 N N . THR A 1 93 ? 26.566 7.231 -4.380 1.00 94.62 93 THR A N 1
ATOM 655 C CA . THR A 1 93 ? 27.174 7.649 -5.655 1.00 94.62 93 THR A CA 1
ATOM 656 C C . THR A 1 93 ? 26.299 8.576 -6.496 1.00 94.62 93 THR A C 1
ATOM 658 O O . THR A 1 93 ? 26.804 9.173 -7.447 1.00 94.62 93 THR A O 1
ATOM 661 N N . GLY A 1 94 ? 24.997 8.671 -6.210 1.00 94.75 94 GLY A N 1
ATOM 662 C CA . GLY A 1 94 ? 24.040 9.409 -7.045 1.00 94.75 94 GLY A CA 1
ATOM 663 C C . GLY A 1 94 ? 23.774 8.801 -8.412 1.00 94.75 94 GLY A C 1
ATOM 664 O O . GLY A 1 94 ? 23.166 9.441 -9.269 1.00 94.75 94 GLY A O 1
ATOM 665 N N . ARG A 1 95 ? 24.200 7.555 -8.634 1.00 95.31 95 ARG A N 1
ATOM 666 C CA . ARG A 1 95 ? 23.851 6.815 -9.847 1.00 95.31 95 ARG A CA 1
ATOM 667 C C . ARG A 1 95 ? 22.382 6.385 -9.790 1.00 95.31 95 ARG A C 1
ATOM 669 O O . ARG A 1 95 ? 21.950 5.948 -8.726 1.00 95.31 95 ARG A O 1
ATOM 676 N N . PRO A 1 96 ? 21.631 6.451 -10.903 1.00 95.44 96 PRO A N 1
ATOM 677 C CA . PRO A 1 96 ? 20.270 5.924 -10.955 1.00 95.44 96 PRO A CA 1
ATOM 678 C C . PRO A 1 96 ? 20.216 4.431 -10.610 1.00 95.44 96 PRO A C 1
ATOM 680 O O . PRO A 1 96 ? 21.077 3.662 -11.045 1.00 95.44 96 PRO A O 1
ATOM 683 N N . CYS A 1 97 ? 19.178 4.019 -9.884 1.00 95.88 97 CYS A N 1
ATOM 684 C CA . CYS A 1 97 ? 18.875 2.618 -9.605 1.00 95.88 97 CYS A CA 1
ATOM 685 C C . CYS A 1 97 ? 18.225 1.959 -10.828 1.00 95.88 97 CYS A C 1
ATOM 687 O O . CYS A 1 97 ? 17.008 1.801 -10.918 1.00 95.88 97 CYS A O 1
ATOM 689 N N . ALA A 1 98 ? 19.038 1.648 -11.833 1.00 90.94 98 ALA A N 1
ATOM 690 C CA . ALA A 1 98 ? 18.570 1.122 -13.107 1.00 90.94 98 ALA A CA 1
ATOM 691 C C . ALA A 1 98 ? 19.681 0.347 -13.840 1.00 90.94 98 ALA A C 1
ATOM 693 O O . ALA A 1 98 ? 20.868 0.497 -13.517 1.00 90.94 98 ALA A O 1
ATOM 694 N N . PRO A 1 99 ? 19.335 -0.435 -14.883 1.00 81.62 99 PRO A N 1
ATOM 695 C CA . PRO A 1 99 ? 20.318 -1.029 -15.783 1.00 81.62 99 PRO A CA 1
ATOM 696 C C . PRO A 1 99 ? 21.336 0.006 -16.306 1.00 81.62 99 PRO A C 1
ATOM 698 O O . PRO A 1 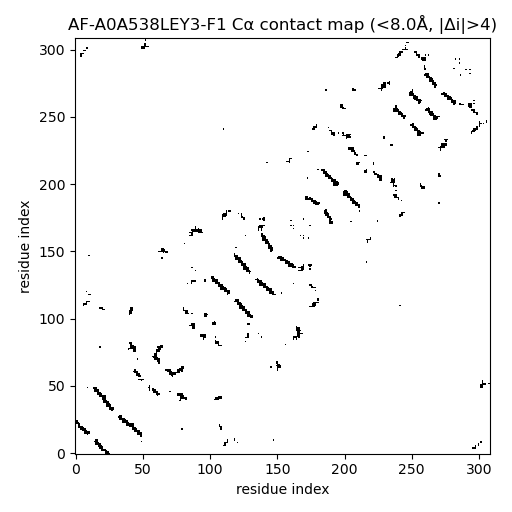99 ? 20.962 1.147 -16.583 1.00 81.62 99 PRO A O 1
ATOM 701 N N . PRO A 1 100 ? 22.621 -0.368 -16.475 1.00 83.19 100 PRO A N 1
ATOM 702 C CA . PRO A 1 100 ? 23.173 -1.729 -16.461 1.00 83.19 100 PRO A CA 1
ATOM 703 C C . PRO A 1 100 ? 23.542 -2.264 -15.068 1.00 83.19 100 PRO A C 1
ATOM 705 O O . PRO A 1 100 ? 24.157 -3.325 -14.972 1.00 83.19 100 PRO A O 1
ATOM 708 N N . LEU A 1 101 ? 23.224 -1.544 -13.990 1.00 81.75 101 LEU A N 1
ATOM 709 C CA . LEU A 1 101 ? 23.430 -2.065 -12.642 1.00 81.75 101 LEU A CA 1
ATOM 710 C C . LEU A 1 101 ? 22.491 -3.257 -12.415 1.00 81.75 101 LEU A C 1
ATOM 712 O O . LEU A 1 101 ? 21.396 -3.310 -12.974 1.00 81.75 101 LEU A O 1
ATOM 716 N N . ALA A 1 102 ? 22.917 -4.221 -11.598 1.00 86.94 102 ALA A N 1
ATOM 717 C CA . ALA A 1 102 ? 22.064 -5.323 -11.154 1.00 86.94 102 ALA A CA 1
ATOM 718 C C . ALA A 1 102 ? 21.077 -4.824 -10.081 1.00 86.94 102 ALA A C 1
ATOM 720 O O . ALA A 1 102 ? 21.104 -5.289 -8.949 1.00 86.94 102 ALA A O 1
ATOM 721 N N . ALA A 1 103 ? 20.286 -3.810 -10.431 1.00 93.00 103 ALA A N 1
ATOM 722 C CA . ALA A 1 103 ? 19.312 -3.152 -9.579 1.00 93.00 103 ALA A CA 1
ATOM 723 C C . ALA A 1 103 ? 18.177 -2.563 -10.431 1.00 93.00 103 ALA A C 1
ATOM 725 O O . ALA A 1 103 ? 18.359 -2.292 -11.624 1.00 93.00 103 ALA A O 1
ATOM 726 N N . TYR A 1 104 ? 17.014 -2.354 -9.824 1.00 94.69 104 TYR A N 1
ATOM 727 C CA . TYR A 1 104 ? 15.890 -1.676 -10.462 1.00 94.69 104 TYR A CA 1
ATOM 728 C C . TYR A 1 104 ? 15.164 -0.768 -9.480 1.00 94.69 104 TYR A C 1
ATOM 730 O O . TYR A 1 104 ? 15.115 -1.034 -8.280 1.00 94.69 104 TYR A O 1
ATOM 738 N N . SER A 1 105 ? 14.569 0.286 -10.024 1.00 95.94 105 SER A N 1
ATOM 739 C CA . SER A 1 105 ? 13.650 1.137 -9.297 1.00 95.94 105 SER A CA 1
ATOM 740 C C . SER A 1 105 ? 12.233 0.568 -9.366 1.00 95.94 105 SER A C 1
ATOM 742 O O . SER A 1 105 ? 11.781 0.070 -10.406 1.00 95.94 105 SER A O 1
ATOM 744 N N . ALA A 1 106 ? 11.523 0.633 -8.248 1.00 96.06 106 ALA A N 1
ATOM 745 C CA . ALA A 1 106 ? 10.146 0.188 -8.141 1.00 96.06 106 ALA A CA 1
ATOM 746 C C . ALA A 1 106 ? 9.314 1.207 -7.374 1.00 96.06 106 ALA A C 1
ATOM 748 O O . ALA A 1 106 ? 9.802 1.846 -6.450 1.00 96.06 106 ALA A O 1
ATOM 749 N N . ARG A 1 107 ? 8.052 1.332 -7.780 1.00 97.38 107 ARG A N 1
ATOM 750 C CA . ARG A 1 107 ? 7.027 2.069 -7.048 1.00 97.38 107 ARG A CA 1
ATOM 751 C C . ARG A 1 107 ? 6.042 1.060 -6.486 1.00 97.38 107 ARG A C 1
ATOM 753 O O . ARG A 1 107 ? 5.172 0.580 -7.223 1.00 97.38 107 ARG A O 1
ATOM 760 N N . TRP A 1 108 ? 6.244 0.688 -5.229 1.00 96.62 108 TRP A N 1
ATOM 761 C CA . TRP A 1 108 ? 5.447 -0.316 -4.536 1.00 96.62 108 TRP A CA 1
ATOM 762 C C . TRP A 1 108 ? 4.275 0.351 -3.835 1.00 96.62 108 TRP A C 1
ATOM 764 O O . TRP A 1 108 ? 4.457 1.289 -3.065 1.00 96.62 108 TRP A O 1
ATOM 774 N N . ALA A 1 109 ? 3.061 -0.117 -4.118 1.00 97.56 109 ALA A N 1
ATOM 775 C CA . ALA A 1 109 ? 1.883 0.373 -3.420 1.00 97.56 109 ALA A CA 1
ATOM 776 C C . ALA A 1 109 ? 1.954 -0.045 -1.943 1.00 97.56 109 ALA A C 1
ATOM 778 O O . ALA A 1 109 ? 2.064 -1.231 -1.640 1.00 97.56 109 ALA A O 1
ATOM 779 N N . SER A 1 110 ? 1.874 0.929 -1.040 1.00 97.38 110 SER A N 1
ATOM 780 C CA . SER A 1 110 ? 1.870 0.725 0.415 1.00 97.38 110 SER A CA 1
ATOM 781 C C . SER A 1 110 ? 0.452 0.727 1.002 1.00 97.38 110 SER A C 1
ATOM 783 O O . SER A 1 110 ? 0.235 0.420 2.175 1.00 97.38 110 SER A O 1
ATOM 785 N N . GLY A 1 111 ? -0.542 1.098 0.196 1.00 98.06 111 GLY A N 1
ATOM 786 C CA . GLY A 1 111 ? -1.941 1.129 0.584 1.00 98.06 111 GLY A CA 1
ATOM 787 C C . GLY A 1 111 ? -2.823 1.646 -0.542 1.00 98.06 111 GLY A C 1
ATOM 788 O O . GLY A 1 111 ? -2.359 2.346 -1.444 1.00 98.06 111 GLY A O 1
ATOM 789 N N . ALA A 1 112 ? -4.103 1.293 -0.489 1.00 98.44 112 ALA A N 1
ATOM 790 C CA . ALA A 1 112 ? -5.090 1.800 -1.423 1.00 98.44 112 ALA A CA 1
ATOM 791 C C . ALA A 1 112 ? -6.473 1.882 -0.770 1.00 98.44 112 ALA A C 1
ATOM 793 O O . ALA A 1 112 ? -6.822 1.027 0.040 1.00 98.44 112 ALA A O 1
ATOM 794 N N . ALA A 1 113 ? -7.251 2.906 -1.117 1.00 98.06 113 ALA A N 1
ATOM 795 C CA . ALA A 1 113 ? -8.640 3.037 -0.687 1.00 98.06 113 ALA A CA 1
ATOM 796 C C . ALA A 1 113 ? -9.452 3.870 -1.679 1.00 98.06 113 ALA A C 1
ATOM 798 O O . ALA A 1 113 ? -8.948 4.830 -2.264 1.00 98.06 113 ALA A O 1
ATOM 799 N N . LEU A 1 114 ? -10.730 3.525 -1.840 1.00 97.69 114 LEU A N 1
ATOM 800 C CA . LEU A 1 114 ? -11.667 4.314 -2.631 1.00 97.69 114 LEU A CA 1
ATOM 801 C C . LEU A 1 114 ? -11.887 5.675 -1.956 1.00 97.69 114 LEU A C 1
ATOM 803 O O . LEU A 1 114 ? -12.253 5.737 -0.780 1.00 97.69 114 LEU A O 1
ATOM 807 N N . ILE A 1 115 ? -11.699 6.759 -2.706 1.00 97.88 115 ILE A N 1
ATOM 808 C CA . ILE A 1 115 ? -12.012 8.110 -2.249 1.00 97.88 115 ILE A CA 1
ATOM 809 C C . ILE A 1 115 ? -13.545 8.221 -2.118 1.00 97.88 115 ILE A C 1
ATOM 811 O O . ILE A 1 115 ? -14.280 7.910 -3.061 1.00 97.88 115 ILE A O 1
ATOM 815 N N . PRO A 1 116 ? -14.076 8.642 -0.953 1.00 96.38 116 PRO A N 1
ATOM 816 C CA . PRO A 1 116 ? -15.514 8.663 -0.724 1.00 96.38 116 PRO A CA 1
ATOM 817 C C . PRO A 1 116 ? -16.278 9.482 -1.770 1.00 96.38 116 PRO A C 1
ATOM 819 O O . PRO A 1 116 ? -15.989 10.656 -1.992 1.00 96.38 116 PRO A O 1
ATOM 822 N N . ASN A 1 117 ? -17.336 8.882 -2.324 1.00 93.88 117 ASN A N 1
ATOM 823 C CA . ASN A 1 117 ? -18.226 9.476 -3.331 1.00 93.88 117 ASN A CA 1
ATOM 824 C C . ASN A 1 117 ? -17.578 9.762 -4.700 1.00 93.88 117 ASN A C 1
ATOM 826 O O . ASN A 1 117 ? -18.120 10.561 -5.465 1.00 93.88 117 ASN A O 1
ATOM 830 N N . THR A 1 118 ? -16.463 9.107 -5.032 1.00 95.50 118 THR A N 1
ATOM 831 C CA . THR A 1 118 ? -15.837 9.188 -6.361 1.00 95.50 118 THR A CA 1
ATOM 832 C C . THR A 1 118 ? -15.614 7.790 -6.956 1.00 95.50 118 THR A C 1
ATOM 834 O O . THR A 1 118 ? -15.997 6.773 -6.373 1.00 95.50 118 THR A O 1
ATOM 837 N N . SER A 1 119 ? -15.037 7.738 -8.157 1.00 95.50 119 SER A N 1
ATOM 838 C CA . SER A 1 119 ? -14.513 6.520 -8.794 1.00 95.50 119 SER A CA 1
ATOM 839 C C . SER A 1 119 ? -13.004 6.349 -8.614 1.00 95.50 119 SER A C 1
ATOM 841 O O . SER A 1 119 ? -12.416 5.432 -9.203 1.00 95.50 119 SER A O 1
ATOM 843 N N . ASP A 1 120 ? -12.392 7.234 -7.832 1.00 98.00 120 ASP A N 1
ATOM 844 C CA . ASP A 1 120 ? -10.949 7.357 -7.725 1.00 98.00 120 ASP A CA 1
ATOM 845 C C . ASP A 1 120 ? -10.452 6.594 -6.509 1.00 98.00 120 ASP A C 1
ATOM 847 O O . ASP A 1 120 ? -11.012 6.670 -5.417 1.00 98.00 120 ASP A O 1
ATOM 851 N N . VAL A 1 121 ? -9.384 5.840 -6.707 1.00 98.56 121 VAL A N 1
ATOM 852 C CA . VAL A 1 121 ? -8.681 5.111 -5.666 1.00 98.56 121 VAL A CA 1
ATOM 853 C C . VAL A 1 121 ? -7.439 5.913 -5.314 1.00 98.56 121 VAL A C 1
ATOM 855 O O . VAL A 1 121 ? -6.570 6.111 -6.165 1.00 98.56 121 VAL A O 1
ATOM 858 N N . LEU A 1 122 ? -7.344 6.356 -4.061 1.00 98.81 122 LEU A N 1
ATOM 859 C CA . LEU A 1 122 ? -6.098 6.876 -3.516 1.00 98.81 122 LEU A CA 1
ATOM 860 C C . LEU A 1 122 ? -5.143 5.699 -3.352 1.00 98.81 122 LEU A C 1
ATOM 862 O O . LEU A 1 122 ? -5.454 4.761 -2.620 1.00 98.81 122 LEU A O 1
ATOM 866 N N . ILE A 1 123 ? -3.993 5.761 -4.012 1.00 98.81 123 ILE A N 1
ATOM 867 C CA . ILE A 1 123 ? -2.925 4.770 -3.893 1.00 98.81 123 ILE A CA 1
ATOM 868 C C . ILE A 1 123 ? -1.718 5.476 -3.291 1.00 98.81 123 ILE A C 1
ATOM 870 O O . ILE A 1 123 ? -1.162 6.387 -3.906 1.00 98.81 123 ILE A O 1
ATOM 874 N N . THR A 1 124 ? -1.301 5.046 -2.106 1.00 98.75 124 THR A N 1
ATOM 875 C CA . THR A 1 124 ? -0.034 5.471 -1.502 1.00 98.75 124 THR A CA 1
ATOM 876 C C . THR A 1 124 ? 1.073 4.523 -1.934 1.00 98.75 124 THR A C 1
ATOM 878 O O . THR A 1 124 ? 0.821 3.339 -2.184 1.00 98.75 124 THR A O 1
ATOM 881 N N . TYR A 1 125 ? 2.299 5.021 -2.046 1.00 98.56 125 TYR A N 1
ATOM 882 C CA . TYR A 1 125 ? 3.419 4.209 -2.503 1.00 98.56 125 TYR A CA 1
ATOM 883 C C . TYR A 1 125 ? 4.744 4.593 -1.853 1.00 98.56 125 TYR A C 1
ATOM 885 O O . TYR A 1 125 ? 4.968 5.756 -1.527 1.00 98.56 125 TYR A O 1
ATOM 893 N N . GLY A 1 126 ? 5.635 3.608 -1.752 1.00 97.94 126 GLY A N 1
ATOM 894 C CA . GLY A 1 126 ? 7.064 3.800 -1.532 1.00 97.94 126 GLY A CA 1
ATOM 895 C C . GLY A 1 126 ? 7.834 3.671 -2.849 1.00 97.94 126 GLY A C 1
ATOM 896 O O . GLY A 1 126 ? 7.534 2.807 -3.681 1.00 97.94 126 GLY A O 1
ATOM 897 N N . ASP A 1 127 ? 8.826 4.533 -3.043 1.00 98.06 127 ASP A N 1
ATOM 898 C CA . ASP A 1 127 ? 9.785 4.441 -4.140 1.00 98.06 127 ASP A CA 1
ATOM 899 C C . ASP A 1 127 ? 11.057 3.759 -3.642 1.00 98.06 127 ASP A C 1
ATOM 901 O O . ASP A 1 127 ? 11.745 4.266 -2.755 1.00 98.06 127 ASP A O 1
ATOM 905 N N . ALA A 1 128 ? 11.370 2.601 -4.219 1.00 96.81 128 ALA A N 1
ATOM 906 C CA . ALA A 1 128 ? 12.421 1.719 -3.740 1.00 96.81 128 ALA A CA 1
ATOM 907 C C . ALA A 1 128 ? 13.511 1.479 -4.784 1.00 96.81 128 ALA A C 1
ATOM 909 O O . ALA A 1 128 ? 13.224 1.209 -5.956 1.00 96.81 128 ALA A O 1
ATOM 910 N N . CYS A 1 129 ? 14.770 1.503 -4.342 1.00 97.38 129 CYS A N 1
ATOM 911 C CA . CYS A 1 129 ? 15.871 0.892 -5.072 1.00 97.38 129 CYS A CA 1
ATOM 912 C C . CYS A 1 129 ? 16.048 -0.554 -4.620 1.00 97.38 129 CYS A C 1
ATOM 914 O O . CYS A 1 129 ? 16.396 -0.817 -3.465 1.00 97.38 129 CYS A O 1
ATOM 916 N N . VAL A 1 130 ? 15.864 -1.497 -5.541 1.00 95.69 130 VAL A N 1
ATOM 917 C CA . VAL A 1 130 ? 16.009 -2.927 -5.274 1.00 95.69 130 VAL A CA 1
ATOM 918 C C . VAL A 1 130 ? 17.308 -3.426 -5.878 1.00 95.69 13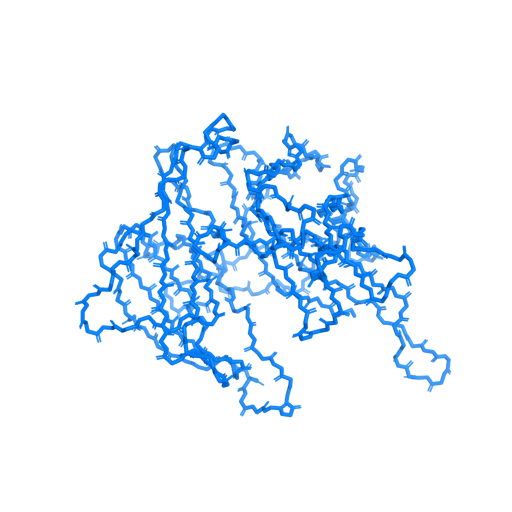0 VAL A C 1
ATOM 920 O O . VAL A 1 130 ? 17.467 -3.460 -7.096 1.00 95.69 130 VAL A O 1
ATOM 923 N N . VAL A 1 131 ? 18.241 -3.841 -5.023 1.00 93.75 131 VAL A N 1
ATOM 924 C CA . VAL A 1 131 ? 19.529 -4.423 -5.434 1.00 93.75 131 VAL A CA 1
ATOM 925 C C . VAL A 1 131 ? 19.412 -5.943 -5.551 1.00 93.75 131 VAL A C 1
ATOM 927 O O . VAL A 1 131 ? 19.999 -6.559 -6.435 1.00 93.75 131 VAL A O 1
ATOM 930 N N . ASN A 1 132 ? 18.655 -6.574 -4.654 1.00 88.06 132 ASN A N 1
ATOM 931 C CA . ASN A 1 132 ? 18.259 -7.979 -4.740 1.00 88.06 132 ASN A CA 1
ATOM 932 C C . ASN A 1 132 ? 17.076 -8.264 -3.798 1.00 88.06 132 ASN A C 1
ATOM 934 O O . ASN A 1 132 ? 16.642 -7.389 -3.054 1.00 88.06 132 ASN A O 1
ATOM 938 N N . ALA A 1 133 ? 16.604 -9.513 -3.788 1.00 80.25 133 ALA A N 1
ATOM 939 C CA . ALA A 1 133 ? 15.441 -9.958 -3.013 1.00 80.25 133 ALA A CA 1
ATOM 940 C C . ALA A 1 133 ? 15.514 -9.694 -1.494 1.00 80.25 133 ALA A C 1
ATOM 942 O O . ALA A 1 133 ? 14.487 -9.706 -0.829 1.00 80.25 133 ALA A O 1
ATOM 943 N N . THR A 1 134 ? 16.705 -9.479 -0.929 1.00 82.12 134 THR A N 1
ATOM 944 C CA . THR A 1 134 ? 16.894 -9.202 0.507 1.00 82.12 134 THR A CA 1
ATOM 945 C C . THR A 1 134 ? 17.593 -7.868 0.766 1.00 82.12 134 THR A C 1
ATOM 947 O O . THR A 1 134 ? 17.958 -7.566 1.899 1.00 82.12 134 THR A O 1
ATOM 950 N N . SER A 1 135 ? 17.857 -7.086 -0.280 1.00 89.88 135 SER A N 1
ATOM 951 C CA . SER A 1 135 ? 18.587 -5.827 -0.194 1.00 89.88 135 SER A CA 1
ATOM 952 C C . SER A 1 135 ? 17.906 -4.799 -1.075 1.00 89.88 135 SER A C 1
ATOM 954 O O . SER A 1 135 ? 18.068 -4.778 -2.297 1.00 89.88 135 SER A O 1
ATOM 956 N N . PHE A 1 136 ? 17.141 -3.944 -0.417 1.00 93.69 136 PHE A N 1
ATOM 957 C CA . PHE A 1 136 ? 16.461 -2.813 -1.013 1.00 93.69 136 PHE A CA 1
ATOM 958 C C . PHE A 1 136 ? 16.463 -1.638 -0.032 1.00 93.69 136 PHE A C 1
ATOM 960 O O . PHE A 1 136 ? 16.790 -1.787 1.155 1.00 93.69 136 PHE A O 1
ATOM 967 N N . ARG A 1 137 ? 16.149 -0.456 -0.554 1.00 95.25 137 ARG A N 1
ATOM 968 C CA . ARG A 1 137 ? 15.955 0.775 0.211 1.00 95.25 137 ARG A CA 1
ATOM 969 C C . ARG A 1 137 ? 14.741 1.500 -0.327 1.00 95.25 137 ARG A C 1
ATOM 971 O O . ARG A 1 137 ? 14.711 1.778 -1.520 1.00 95.25 137 ARG A O 1
ATOM 978 N N . GLU A 1 138 ? 13.792 1.812 0.544 1.00 95.94 138 GLU A N 1
ATOM 979 C CA . GLU A 1 138 ? 12.775 2.819 0.256 1.00 95.94 138 GLU A CA 1
ATOM 980 C C . GLU A 1 138 ? 13.416 4.192 0.435 1.00 95.94 138 GLU A C 1
ATOM 982 O O . GLU A 1 138 ? 13.988 4.491 1.481 1.00 95.94 138 GLU A O 1
ATOM 987 N N . GLU A 1 139 ? 13.418 4.991 -0.624 1.00 97.62 139 GLU A N 1
ATOM 988 C CA . GLU A 1 139 ? 14.098 6.289 -0.672 1.00 97.62 139 GLU A CA 1
ATOM 989 C C . GLU A 1 139 ? 13.108 7.448 -0.644 1.00 97.62 139 GLU A C 1
ATOM 991 O O . GLU A 1 139 ? 13.470 8.555 -0.251 1.00 97.62 139 GLU A O 1
ATOM 996 N N . GLY A 1 140 ? 11.863 7.200 -1.049 1.00 98.06 140 GLY A N 1
ATOM 997 C CA . GLY A 1 140 ? 10.820 8.208 -1.081 1.00 98.06 140 GLY A CA 1
ATOM 998 C C . GLY A 1 140 ? 9.428 7.625 -0.922 1.00 98.06 140 GLY A C 1
ATOM 999 O O . GLY A 1 140 ? 9.231 6.411 -0.940 1.00 98.06 140 GLY A O 1
ATOM 1000 N N . TRP A 1 141 ? 8.464 8.520 -0.761 1.00 98.69 141 TRP A N 1
ATOM 1001 C CA . TRP A 1 141 ? 7.069 8.186 -0.539 1.00 98.69 141 TRP A CA 1
ATOM 1002 C C . TRP A 1 141 ? 6.144 9.225 -1.167 1.00 98.69 141 TRP A C 1
ATOM 1004 O O . TRP A 1 141 ? 6.447 10.424 -1.187 1.00 98.69 141 TRP A O 1
ATOM 1014 N N . GLY A 1 142 ? 4.993 8.770 -1.653 1.00 98.69 142 GLY A N 1
ATOM 1015 C CA . GLY A 1 142 ? 4.006 9.637 -2.273 1.00 98.69 142 GLY A CA 1
ATOM 1016 C C . GLY A 1 142 ? 2.642 8.992 -2.465 1.00 98.69 142 GLY A C 1
ATOM 1017 O O . GLY A 1 142 ? 2.312 7.959 -1.875 1.00 98.69 142 GLY A O 1
ATOM 1018 N N . PHE A 1 143 ? 1.836 9.626 -3.313 1.00 98.81 143 PHE A N 1
ATOM 1019 C CA . PHE A 1 143 ? 0.505 9.144 -3.665 1.00 98.81 143 PHE A CA 1
ATOM 1020 C C . PHE A 1 143 ? 0.156 9.406 -5.133 1.00 98.81 143 PHE A C 1
ATOM 1022 O O . PHE A 1 143 ? 0.786 10.212 -5.820 1.00 98.81 143 PHE A O 1
ATOM 1029 N N . MET A 1 144 ? -0.863 8.704 -5.615 1.00 98.75 144 MET A N 1
ATOM 1030 C CA . MET A 1 144 ? -1.538 8.953 -6.888 1.00 98.75 144 MET A CA 1
ATOM 1031 C C . MET A 1 144 ? -3.039 8.684 -6.730 1.00 98.75 144 MET A C 1
ATOM 1033 O O . MET A 1 144 ? -3.446 7.968 -5.812 1.00 98.75 144 MET A O 1
ATOM 1037 N N . GLU A 1 145 ? -3.855 9.219 -7.634 1.00 98.62 145 GLU A N 1
ATOM 1038 C CA . GLU A 1 145 ? -5.296 8.943 -7.681 1.00 98.62 145 GLU A CA 1
ATOM 1039 C C . GLU A 1 145 ? -5.626 8.240 -8.997 1.00 98.62 145 GLU A C 1
ATOM 1041 O O . GLU A 1 145 ? -5.434 8.795 -10.082 1.00 98.62 145 GLU A O 1
ATOM 1046 N N . TYR A 1 146 ? -6.081 6.991 -8.894 1.00 98.56 146 TYR A N 1
ATOM 1047 C CA . TYR A 1 146 ? -6.434 6.149 -10.032 1.00 98.56 146 TYR A CA 1
ATOM 1048 C C . TYR A 1 146 ? -7.945 6.116 -10.243 1.00 98.56 146 TYR A C 1
ATOM 1050 O O . TYR A 1 146 ? -8.684 5.631 -9.389 1.00 98.56 146 TYR A O 1
ATOM 1058 N N . ASN A 1 147 ? -8.399 6.547 -11.413 1.00 97.38 147 ASN A N 1
ATOM 1059 C CA . ASN A 1 147 ? -9.796 6.495 -11.801 1.00 97.38 147 ASN A CA 1
ATOM 1060 C C . ASN A 1 147 ? -10.145 5.125 -12.396 1.00 97.38 147 ASN A C 1
ATOM 1062 O O . ASN A 1 147 ? -9.768 4.789 -13.524 1.00 97.38 147 ASN A O 1
ATOM 1066 N N . SER A 1 148 ? -10.914 4.341 -11.643 1.00 94.69 148 SER A N 1
ATOM 1067 C CA . SER A 1 148 ? -11.282 2.967 -12.012 1.00 94.69 148 SER A CA 1
ATOM 1068 C C . SER A 1 148 ? -12.212 2.856 -13.224 1.00 94.69 148 SER A C 1
ATOM 1070 O O . SER A 1 148 ? -12.296 1.797 -13.840 1.00 94.69 148 SER A O 1
ATOM 1072 N N . ILE A 1 149 ? -12.904 3.936 -13.598 1.00 94.06 149 ILE A N 1
ATOM 1073 C CA . ILE A 1 149 ? -13.851 3.934 -14.721 1.00 94.06 149 ILE A CA 1
ATOM 1074 C C . ILE A 1 149 ? -13.151 4.276 -16.033 1.00 94.06 149 ILE A C 1
ATOM 1076 O O . ILE A 1 149 ? -13.464 3.693 -17.072 1.00 94.06 149 ILE A O 1
ATOM 1080 N N . THR A 1 150 ? -12.211 5.218 -16.005 1.00 94.94 150 THR A N 1
ATOM 1081 C CA . THR A 1 150 ? -11.482 5.657 -17.203 1.00 94.94 150 THR A CA 1
ATOM 1082 C C . THR A 1 150 ? -10.159 4.920 -17.398 1.00 94.94 150 THR A C 1
ATOM 1084 O O . THR A 1 150 ? -9.571 5.029 -18.475 1.00 94.94 150 THR A O 1
ATOM 1087 N N . ASN A 1 151 ? -9.706 4.157 -16.392 1.00 96.56 151 ASN A N 1
ATOM 1088 C CA . ASN A 1 151 ? -8.354 3.605 -16.302 1.00 96.56 151 ASN A CA 1
ATOM 1089 C C . ASN A 1 151 ? -7.301 4.685 -16.530 1.00 96.56 151 ASN A C 1
ATOM 1091 O O . ASN A 1 151 ? -6.420 4.543 -17.372 1.00 96.56 151 ASN A O 1
ATOM 1095 N N . ALA A 1 152 ? -7.419 5.799 -15.816 1.00 97.38 152 ALA A N 1
ATOM 1096 C CA . ALA A 1 152 ? -6.490 6.917 -15.897 1.00 97.38 152 ALA A CA 1
ATOM 1097 C C . ALA A 1 152 ? -5.985 7.298 -14.506 1.00 97.38 152 ALA A C 1
ATOM 1099 O O . ALA A 1 152 ? -6.572 6.926 -13.494 1.00 97.38 152 ALA A O 1
ATOM 1100 N N . LEU A 1 153 ? -4.877 8.033 -14.466 1.00 98.12 153 LEU A N 1
ATOM 1101 C CA . LEU A 1 153 ? -4.437 8.707 -13.252 1.00 98.12 153 LEU A CA 1
ATOM 1102 C C . LEU A 1 153 ? -4.970 10.136 -13.305 1.00 98.12 153 LEU A C 1
ATOM 1104 O O . LEU A 1 153 ? -4.475 10.937 -14.100 1.00 98.12 153 LEU A O 1
ATOM 1108 N N . ASP A 1 154 ? -5.974 10.431 -12.484 1.00 97.94 154 ASP A N 1
ATOM 1109 C CA . ASP A 1 154 ? -6.521 11.787 -12.355 1.00 97.94 154 ASP A CA 1
ATOM 1110 C C . ASP A 1 154 ? -5.551 12.676 -11.556 1.00 97.94 154 ASP A C 1
ATOM 1112 O O . ASP A 1 154 ? -5.428 13.874 -11.822 1.00 97.94 154 ASP A O 1
ATOM 1116 N N . VAL A 1 155 ? -4.753 12.055 -10.678 1.00 98.31 155 VAL A N 1
ATOM 1117 C CA . VAL A 1 155 ? -3.533 12.630 -10.101 1.00 98.31 155 VAL A CA 1
ATOM 1118 C C . VAL A 1 155 ? -2.360 11.709 -10.427 1.00 98.31 155 VAL A C 1
ATOM 1120 O O . VAL A 1 155 ? -2.322 10.553 -10.001 1.00 98.31 155 VAL A O 1
ATOM 1123 N N . ALA A 1 156 ? -1.400 12.220 -11.204 1.00 97.56 156 ALA A N 1
ATOM 1124 C CA . ALA A 1 156 ? -0.146 11.524 -11.494 1.00 97.56 156 ALA A CA 1
ATOM 1125 C C . ALA A 1 156 ? 0.671 11.289 -10.205 1.00 97.56 156 ALA A C 1
ATOM 1127 O O . ALA A 1 156 ? 0.446 11.999 -9.226 1.00 97.56 156 ALA A O 1
ATOM 1128 N N . PRO A 1 157 ? 1.635 10.345 -10.190 1.00 98.12 157 PRO A N 1
ATOM 1129 C CA . PRO A 1 157 ? 2.458 10.101 -9.008 1.00 98.12 157 PRO A CA 1
ATOM 1130 C C . PRO A 1 157 ? 3.116 11.390 -8.507 1.00 98.12 157 PRO A C 1
ATOM 1132 O O . PRO A 1 157 ? 3.819 12.066 -9.264 1.00 98.12 157 PRO A O 1
ATOM 1135 N N . HIS A 1 158 ? 2.853 11.727 -7.246 1.00 98.12 158 HIS A N 1
ATOM 1136 C CA . HIS A 1 158 ? 3.395 12.891 -6.560 1.00 98.12 158 HIS A CA 1
ATOM 1137 C C . HIS A 1 158 ? 4.226 12.440 -5.360 1.00 98.12 158 HIS A C 1
ATOM 1139 O O . HIS A 1 158 ? 3.680 11.998 -4.346 1.00 98.12 158 HIS A O 1
ATOM 1145 N N . ASP A 1 159 ? 5.546 12.580 -5.472 1.00 98.19 159 ASP A N 1
ATOM 1146 C CA . ASP A 1 159 ? 6.487 12.232 -4.407 1.00 98.19 159 ASP A CA 1
ATOM 1147 C C . ASP A 1 159 ? 6.463 13.332 -3.332 1.00 98.19 159 ASP A C 1
ATOM 1149 O O . ASP A 1 159 ? 7.065 14.397 -3.488 1.00 98.19 159 ASP A O 1
ATOM 1153 N N . VAL A 1 160 ? 5.736 13.088 -2.240 1.00 98.44 160 VAL A N 1
ATOM 1154 C CA . VAL A 1 160 ? 5.620 14.015 -1.099 1.00 98.44 160 VAL A CA 1
ATOM 1155 C C . VAL A 1 160 ? 6.954 14.119 -0.368 1.00 98.44 160 VAL A C 1
ATOM 1157 O O . VAL A 1 160 ? 7.420 15.216 -0.051 1.00 98.44 160 VAL A O 1
ATOM 1160 N N . PHE A 1 161 ? 7.584 12.967 -0.144 1.00 98.31 161 PHE A N 1
ATOM 1161 C CA . PHE A 1 161 ? 8.941 12.844 0.365 1.00 98.31 161 PHE A CA 1
ATOM 1162 C C . PHE A 1 161 ? 9.793 12.245 -0.756 1.00 98.31 161 PHE A C 1
ATOM 1164 O O . PHE A 1 161 ? 9.807 11.027 -0.922 1.00 98.31 161 PHE A O 1
ATOM 1171 N N . PRO A 1 162 ? 10.445 13.071 -1.590 1.00 97.69 162 PRO A N 1
ATOM 1172 C CA . PRO A 1 162 ? 11.140 12.574 -2.767 1.00 97.69 162 PRO A CA 1
ATOM 1173 C C . PRO A 1 162 ? 12.437 11.845 -2.394 1.00 97.69 162 PRO A C 1
ATOM 1175 O O . PRO A 1 162 ? 13.117 12.263 -1.449 1.00 97.69 162 PRO A O 1
ATOM 1178 N N . PRO A 1 163 ? 12.846 10.834 -3.182 1.00 97.69 163 PRO A N 1
ATOM 1179 C CA . PRO A 1 163 ? 14.166 10.239 -3.046 1.00 97.69 163 PRO A CA 1
ATOM 1180 C C . PRO A 1 163 ? 15.298 11.268 -3.114 1.00 97.69 163 PRO A C 1
ATOM 1182 O O . PRO A 1 163 ? 15.269 12.229 -3.892 1.00 97.69 163 PRO A O 1
ATOM 1185 N N . SER A 1 164 ? 16.344 11.029 -2.327 1.00 95.38 164 SER A N 1
ATOM 1186 C CA . SER A 1 164 ? 17.568 11.832 -2.345 1.00 95.38 164 SER A CA 1
ATOM 1187 C C . SER A 1 164 ? 18.604 11.228 -3.299 1.00 95.38 164 SER A C 1
ATOM 1189 O O . SER A 1 164 ? 18.842 10.022 -3.231 1.00 95.38 164 SER A O 1
ATOM 1191 N N . PRO A 1 165 ? 19.355 12.040 -4.073 1.00 95.88 165 PRO A N 1
ATOM 1192 C CA . PRO A 1 165 ? 20.500 11.566 -4.855 1.00 95.88 165 PRO A CA 1
ATOM 1193 C C . PRO A 1 165 ? 21.568 10.816 -4.048 1.00 95.88 165 PRO A C 1
ATOM 1195 O O . PRO A 1 165 ? 22.413 10.147 -4.622 1.00 95.88 165 PRO A O 1
ATOM 1198 N N . SER A 1 166 ? 21.579 10.898 -2.718 1.00 95.62 166 SER A N 1
ATOM 1199 C CA . SER A 1 166 ? 22.474 10.069 -1.904 1.00 95.62 166 SER A CA 1
ATOM 1200 C C . SER A 1 166 ? 22.060 8.590 -1.825 1.00 95.62 166 SER A C 1
ATOM 1202 O O . SER A 1 166 ? 22.820 7.805 -1.261 1.00 95.62 166 SER A O 1
ATOM 1204 N N . GLY A 1 167 ? 20.868 8.215 -2.307 1.00 95.75 167 GLY A N 1
ATOM 1205 C CA . GLY A 1 167 ? 20.260 6.901 -2.060 1.00 95.75 167 GLY A CA 1
ATOM 1206 C C . GLY A 1 167 ? 19.979 6.663 -0.572 1.00 95.75 167 GLY A C 1
ATOM 1207 O O . GLY A 1 167 ? 20.145 5.558 -0.053 1.00 95.75 167 GLY A O 1
ATOM 1208 N N . ALA A 1 168 ? 19.691 7.748 0.160 1.00 96.62 168 ALA A N 1
ATOM 1209 C CA . ALA A 1 168 ? 19.384 7.659 1.582 1.00 96.62 168 ALA A CA 1
ATOM 1210 C C . ALA A 1 168 ? 17.990 7.061 1.760 1.00 96.62 168 ALA A C 1
ATOM 1212 O O . ALA A 1 168 ? 17.075 7.410 1.018 1.00 96.62 168 ALA A O 1
ATOM 1213 N N . ALA A 1 169 ? 17.851 6.192 2.761 1.00 96.50 169 ALA A N 1
ATOM 1214 C CA . ALA A 1 169 ? 16.554 5.652 3.124 1.00 96.50 169 ALA A CA 1
ATOM 1215 C C . ALA A 1 169 ? 15.636 6.770 3.631 1.00 96.50 169 ALA A C 1
ATOM 1217 O O . ALA A 1 169 ? 16.090 7.659 4.364 1.00 96.50 169 ALA A O 1
ATOM 1218 N N . LEU A 1 170 ? 14.358 6.681 3.277 1.00 97.69 170 LEU A N 1
ATOM 1219 C CA . LEU A 1 170 ? 13.306 7.400 3.973 1.00 97.69 170 LEU A CA 1
ATOM 1220 C C . LEU A 1 170 ? 13.250 6.905 5.429 1.00 97.69 170 LEU A C 1
ATOM 1222 O O . LEU A 1 170 ? 13.636 5.774 5.732 1.00 97.69 170 LEU A O 1
ATOM 1226 N N . SER A 1 171 ? 12.839 7.762 6.361 1.00 97.06 171 SER A N 1
ATOM 1227 C CA . SER A 1 171 ? 12.613 7.306 7.728 1.00 97.06 171 SER A CA 1
ATOM 1228 C C . SER A 1 171 ? 11.319 6.494 7.799 1.00 97.06 171 SER A C 1
ATOM 1230 O O . SER A 1 171 ? 10.315 6.871 7.197 1.00 97.06 171 SER A O 1
ATOM 1232 N N . SER A 1 172 ? 11.328 5.378 8.533 1.00 96.31 172 SER A N 1
ATOM 1233 C CA . SER A 1 172 ? 10.212 4.421 8.532 1.00 96.31 172 SER A CA 1
ATOM 1234 C C . SER A 1 172 ? 8.886 5.025 9.000 1.00 96.31 172 SER A C 1
ATOM 1236 O O . SER A 1 172 ? 7.825 4.575 8.586 1.00 96.31 172 SER A O 1
ATOM 1238 N N . GLU A 1 173 ? 8.903 6.075 9.826 1.00 97.50 173 GLU A N 1
ATOM 1239 C CA . GLU A 1 173 ? 7.680 6.786 10.202 1.00 97.50 173 GLU A CA 1
ATOM 1240 C C . GLU A 1 173 ? 6.999 7.511 9.021 1.00 97.50 173 GLU A C 1
ATOM 1242 O O . GLU A 1 173 ? 5.796 7.767 9.084 1.00 97.50 173 GLU A O 1
ATOM 1247 N N . LEU A 1 174 ? 7.730 7.793 7.936 1.00 98.25 174 LEU A N 1
ATOM 1248 C CA . LEU A 1 174 ? 7.229 8.428 6.712 1.00 98.25 174 LEU A CA 1
ATOM 1249 C C . LEU A 1 174 ? 6.887 7.430 5.592 1.00 98.25 174 LEU A C 1
ATOM 1251 O O . LEU A 1 174 ? 6.306 7.839 4.588 1.00 98.25 174 LEU A O 1
ATOM 1255 N N . GLU A 1 175 ? 7.183 6.138 5.763 1.00 97.75 175 GLU A N 1
ATOM 1256 C CA . GLU A 1 175 ? 6.777 5.043 4.862 1.00 97.75 175 GLU A CA 1
ATOM 1257 C C . GLU A 1 175 ? 5.281 4.723 5.062 1.00 97.75 175 GLU A C 1
ATOM 1259 O O . GLU A 1 175 ? 4.878 3.675 5.568 1.00 97.75 175 GLU A O 1
ATOM 1264 N N . LEU A 1 176 ? 4.431 5.703 4.763 1.00 98.56 176 LEU A N 1
ATOM 1265 C CA . LEU A 1 176 ? 3.011 5.687 5.095 1.00 98.56 176 LEU A CA 1
ATOM 1266 C C . LEU A 1 176 ? 2.211 4.766 4.157 1.00 98.56 176 LEU A C 1
ATOM 1268 O O . LEU A 1 176 ? 2.499 4.586 2.979 1.00 98.56 176 LEU A O 1
ATOM 1272 N N . GLY A 1 177 ? 1.143 4.176 4.657 1.00 98.19 177 GLY A N 1
ATOM 1273 C CA . GLY A 1 177 ? 0.295 3.272 3.896 1.00 98.19 177 GLY A CA 1
ATOM 1274 C C . GLY A 1 177 ? -1.089 3.174 4.502 1.00 98.19 177 GLY A C 1
ATOM 1275 O O . GLY A 1 177 ? -1.456 3.962 5.378 1.00 98.19 177 GLY A O 1
ATOM 1276 N N . SER A 1 178 ? -1.844 2.175 4.045 1.00 98.25 178 SER A N 1
ATOM 1277 C CA . SER A 1 178 ? -3.160 1.838 4.603 1.00 98.25 178 SER A CA 1
ATOM 1278 C C . SER A 1 178 ? -4.106 3.051 4.761 1.00 98.25 178 SER A C 1
ATOM 1280 O O . SER A 1 178 ? -4.509 3.366 5.884 1.00 98.25 178 SER A O 1
ATOM 1282 N N . PRO A 1 179 ? -4.440 3.780 3.676 1.00 98.44 179 PRO A N 1
ATOM 1283 C CA . PRO A 1 179 ? -5.326 4.936 3.763 1.00 98.44 179 PRO A CA 1
ATOM 1284 C C . PRO A 1 179 ? -6.720 4.552 4.263 1.00 98.44 179 PRO A C 1
ATOM 1286 O O . PRO A 1 179 ? -7.383 3.691 3.693 1.00 98.44 179 PRO A O 1
ATOM 1289 N N . VAL A 1 180 ? -7.192 5.237 5.306 1.00 98.00 180 VAL A N 1
ATOM 1290 C CA . VAL A 1 180 ? -8.552 5.081 5.842 1.00 98.00 180 VAL A CA 1
ATOM 1291 C C . VAL A 1 180 ? -9.254 6.434 5.854 1.00 98.00 180 VAL A C 1
ATOM 1293 O O . VAL A 1 180 ? -8.840 7.352 6.563 1.00 98.00 180 VAL A O 1
ATOM 1296 N N . PHE A 1 181 ? -10.327 6.566 5.074 1.00 97.19 181 PHE A N 1
ATOM 1297 C CA . PHE A 1 181 ? -11.098 7.806 4.990 1.00 97.19 181 PHE A CA 1
ATOM 1298 C C . PHE A 1 181 ? -12.135 7.927 6.107 1.00 97.19 181 PHE A C 1
ATOM 1300 O O . PHE A 1 181 ? -12.881 6.992 6.391 1.00 97.19 181 PHE A O 1
ATOM 1307 N N . SER A 1 182 ? -12.242 9.121 6.691 1.00 95.06 182 SER A N 1
ATOM 1308 C CA . SER A 1 182 ? -13.307 9.472 7.634 1.00 95.06 182 SER A CA 1
ATOM 1309 C C . SER A 1 182 ? -13.517 10.984 7.663 1.00 95.06 182 SER A C 1
ATOM 1311 O O . SER A 1 182 ? -12.566 11.742 7.813 1.00 95.06 182 SER A O 1
ATOM 1313 N N . ASN A 1 183 ? -14.765 11.443 7.520 1.00 93.06 183 ASN A N 1
ATOM 1314 C CA . ASN A 1 183 ? -15.152 12.857 7.666 1.00 93.06 183 ASN A CA 1
ATOM 1315 C C . ASN A 1 183 ? -14.309 13.865 6.845 1.00 93.06 183 ASN A C 1
ATOM 1317 O O . ASN A 1 183 ? -13.964 14.936 7.341 1.00 93.06 183 ASN A O 1
ATOM 1321 N N . GLY A 1 184 ? -13.972 13.536 5.590 1.00 95.62 184 GLY A N 1
ATOM 1322 C CA . GLY A 1 184 ? -13.157 14.402 4.716 1.00 95.62 184 GLY A CA 1
ATOM 1323 C C . GLY A 1 184 ? -11.667 14.443 5.076 1.00 95.62 184 GLY A C 1
ATOM 1324 O O . GLY A 1 184 ? -10.924 15.291 4.582 1.00 95.62 184 GLY A O 1
ATOM 1325 N N . GLN A 1 185 ? -11.232 13.542 5.952 1.00 98.00 185 GLN A N 1
ATOM 1326 C CA . GLN A 1 185 ? -9.839 13.303 6.286 1.00 98.00 185 GLN A CA 1
ATOM 1327 C C . GLN A 1 185 ? -9.430 11.904 5.837 1.00 98.00 185 GLN A C 1
ATOM 1329 O O . GLN A 1 185 ? -10.271 11.028 5.614 1.00 98.00 185 GLN A O 1
ATOM 1334 N N . VAL A 1 186 ? -8.124 11.704 5.732 1.00 98.50 186 VAL A N 1
ATOM 1335 C CA . VAL A 1 186 ? -7.504 10.399 5.530 1.00 98.50 186 VAL A CA 1
ATOM 1336 C C . VAL A 1 186 ? -6.495 10.162 6.642 1.00 98.50 186 VAL A C 1
ATOM 1338 O O . VAL A 1 186 ? -5.669 11.025 6.941 1.00 98.50 186 VAL A O 1
ATOM 1341 N N . SER A 1 187 ? -6.592 9.002 7.279 1.00 98.69 187 SER A N 1
ATOM 1342 C CA . SER A 1 187 ? -5.583 8.506 8.205 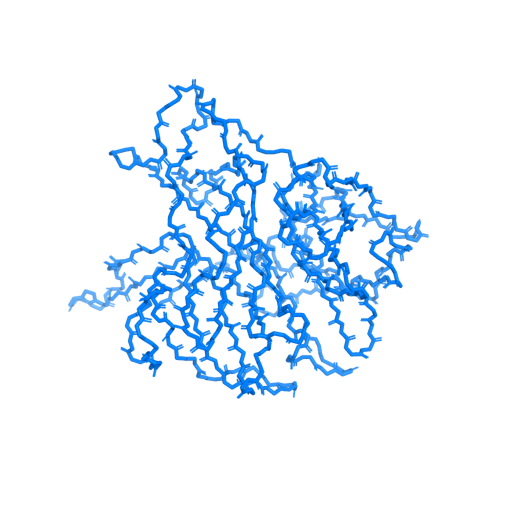1.00 98.69 187 SER A CA 1
ATOM 1343 C C . SER A 1 187 ? -4.636 7.578 7.461 1.00 98.69 187 SER A C 1
ATOM 1345 O O . SER A 1 187 ? -5.081 6.733 6.688 1.00 98.69 187 SER A O 1
ATOM 1347 N N . LEU A 1 188 ? -3.342 7.747 7.705 1.00 98.81 188 LEU A N 1
ATOM 1348 C CA . LEU A 1 188 ? -2.273 6.925 7.150 1.00 98.81 188 LEU A CA 1
ATOM 1349 C C . LEU A 1 188 ? -1.467 6.310 8.291 1.00 98.81 188 LEU A C 1
ATOM 1351 O O . LEU A 1 188 ? -1.405 6.879 9.388 1.00 98.81 188 LEU A O 1
ATOM 1355 N N . PHE A 1 189 ? -0.846 5.165 8.027 1.00 98.81 189 PHE A N 1
ATOM 1356 C CA . PHE A 1 189 ? -0.130 4.384 9.032 1.00 98.81 189 PHE A CA 1
ATOM 1357 C C . PHE A 1 189 ? 1.218 3.912 8.507 1.00 98.81 189 PHE A C 1
ATOM 1359 O O . PHE A 1 189 ? 1.346 3.596 7.332 1.00 98.81 189 PHE A O 1
ATOM 1366 N N . SER A 1 190 ? 2.207 3.831 9.383 1.00 98.62 190 SER A N 1
ATOM 1367 C CA . SER A 1 190 ? 3.521 3.255 9.093 1.00 98.62 190 SER A CA 1
ATOM 1368 C C . SER A 1 190 ? 4.030 2.512 10.322 1.00 98.62 190 SER A C 1
ATOM 1370 O O . SER A 1 190 ? 3.417 2.552 11.395 1.00 98.62 190 SER A O 1
ATOM 1372 N N . SER A 1 191 ? 5.143 1.800 10.191 1.00 97.94 191 SER A N 1
ATOM 1373 C CA . SER A 1 191 ? 5.709 1.063 11.314 1.00 97.94 191 SER A CA 1
ATOM 1374 C C . SER A 1 191 ? 7.211 0.914 11.204 1.00 97.94 191 SER A C 1
ATOM 1376 O O . SER A 1 191 ? 7.756 0.866 10.110 1.00 97.94 191 SER A O 1
ATOM 1378 N N . VAL A 1 192 ? 7.867 0.752 12.347 1.00 97.06 192 VAL A N 1
ATOM 1379 C CA . VAL A 1 192 ? 9.276 0.376 12.412 1.00 97.06 192 VAL A CA 1
ATOM 1380 C C . VAL A 1 192 ? 9.443 -0.854 13.287 1.00 97.06 192 VAL A C 1
ATOM 1382 O O . VAL A 1 192 ? 8.939 -0.903 14.412 1.00 97.06 192 VAL A O 1
ATOM 1385 N N . CYS A 1 193 ? 10.212 -1.822 12.795 1.00 96.56 193 CYS A N 1
ATOM 1386 C CA . CYS A 1 193 ? 10.732 -2.889 13.629 1.00 96.56 193 CYS A CA 1
ATOM 1387 C C . CYS A 1 193 ? 12.106 -2.502 14.179 1.00 96.56 193 CYS A C 1
ATOM 1389 O O . CYS A 1 193 ? 13.061 -2.336 13.422 1.00 96.56 193 CYS A O 1
ATOM 1391 N N . THR A 1 194 ? 12.237 -2.387 15.500 1.00 95.44 194 THR A N 1
ATOM 1392 C CA . THR A 1 194 ? 13.510 -2.021 16.150 1.00 95.44 194 THR A CA 1
ATOM 1393 C C . THR A 1 194 ? 14.300 -3.236 16.633 1.00 95.44 194 THR A C 1
ATOM 1395 O O . THR A 1 194 ? 15.485 -3.122 16.946 1.00 95.44 194 THR A O 1
ATOM 1398 N N . SER A 1 195 ? 13.673 -4.415 16.664 1.00 94.19 195 SER A N 1
ATOM 1399 C CA . SER A 1 195 ? 14.307 -5.682 17.027 1.00 94.19 195 SER A CA 1
ATOM 1400 C C . SER A 1 195 ? 13.925 -6.777 16.031 1.00 94.19 195 SER A C 1
ATOM 1402 O O . SER A 1 195 ? 12.917 -7.457 16.204 1.00 94.19 195 SER A O 1
ATOM 1404 N N . LEU A 1 196 ? 14.728 -6.933 14.974 1.00 90.31 196 LEU A N 1
ATOM 1405 C CA . LEU A 1 196 ? 14.473 -7.875 13.881 1.00 90.31 196 LEU A CA 1
ATOM 1406 C C . LEU A 1 196 ? 15.305 -9.160 14.020 1.00 90.31 196 LEU A C 1
ATOM 1408 O O . LEU A 1 196 ? 16.527 -9.113 14.159 1.00 90.31 196 LEU A O 1
ATOM 1412 N N . PHE A 1 197 ? 14.643 -10.312 13.904 1.00 86.31 197 PHE A N 1
ATOM 1413 C CA . PHE A 1 197 ? 15.283 -11.611 13.671 1.00 86.31 197 PHE A CA 1
ATOM 1414 C C . PHE A 1 197 ? 14.491 -12.411 12.621 1.00 86.31 197 PHE A C 1
ATOM 1416 O O . PHE A 1 197 ? 14.482 -12.043 11.454 1.00 86.31 197 PHE A O 1
ATOM 1423 N N . VAL A 1 198 ? 13.773 -13.465 13.023 1.00 86.56 198 VAL A N 1
ATOM 1424 C CA . VAL A 1 198 ? 12.754 -14.152 12.191 1.00 86.56 198 VAL A CA 1
ATOM 1425 C C . VAL A 1 198 ? 11.387 -13.455 12.238 1.00 86.56 198 VAL A C 1
ATOM 1427 O O . VAL A 1 198 ? 10.423 -13.871 11.603 1.00 86.56 198 VAL A O 1
ATOM 1430 N N . GLY A 1 199 ? 11.296 -12.398 13.028 1.00 91.75 199 GLY A N 1
ATOM 1431 C CA . GLY A 1 199 ? 10.129 -11.563 13.212 1.00 91.75 199 GLY A CA 1
ATOM 1432 C C . GLY A 1 199 ? 10.522 -10.322 13.988 1.00 91.75 199 GLY A C 1
ATOM 1433 O O . GLY A 1 199 ? 11.713 -10.113 14.256 1.00 91.75 199 GLY A O 1
ATOM 1434 N N . CYS A 1 200 ? 9.530 -9.520 14.339 1.00 95.88 200 CYS A N 1
ATOM 1435 C CA . CYS A 1 200 ? 9.744 -8.316 15.106 1.00 95.88 200 CYS A CA 1
ATOM 1436 C C . CYS A 1 200 ? 9.524 -8.568 16.600 1.00 95.88 200 CYS A C 1
ATOM 1438 O O . CYS A 1 200 ? 8.424 -8.887 17.033 1.00 95.88 200 CYS A O 1
ATOM 1440 N N . GLY A 1 201 ? 10.577 -8.440 17.406 1.00 94.50 201 GLY A N 1
ATOM 1441 C CA . GLY A 1 201 ? 10.487 -8.580 18.862 1.00 94.50 201 GLY A CA 1
ATOM 1442 C C . GLY A 1 201 ? 9.948 -7.328 19.556 1.00 94.50 201 GLY A C 1
ATOM 1443 O O . GLY A 1 201 ? 9.326 -7.432 20.614 1.00 94.50 201 GLY A O 1
ATOM 1444 N N . ALA A 1 202 ? 10.191 -6.161 18.957 1.00 95.88 202 ALA A N 1
ATOM 1445 C CA . ALA A 1 202 ? 9.748 -4.854 19.424 1.00 95.88 202 ALA A CA 1
ATOM 1446 C C . ALA A 1 202 ? 9.757 -3.855 18.262 1.00 95.88 202 ALA A C 1
ATOM 1448 O O . ALA A 1 202 ? 10.632 -3.912 17.393 1.00 95.88 202 ALA A O 1
ATOM 1449 N N . GLY A 1 203 ? 8.823 -2.912 18.283 1.00 96.94 203 GLY A N 1
ATOM 1450 C CA . GLY A 1 203 ? 8.742 -1.849 17.294 1.00 96.94 203 GLY A CA 1
ATOM 1451 C C . GLY A 1 203 ? 7.788 -0.739 17.707 1.00 96.94 203 GLY A C 1
ATOM 1452 O O . GLY A 1 203 ? 7.463 -0.588 18.884 1.00 96.94 203 GLY A O 1
ATOM 1453 N N . GLN A 1 204 ? 7.358 0.049 16.730 1.00 97.75 204 GLN A N 1
ATOM 1454 C CA . GLN A 1 204 ? 6.401 1.131 16.923 1.00 97.75 204 GLN A CA 1
ATOM 1455 C C . GLN A 1 204 ? 5.552 1.292 15.666 1.00 97.75 204 GLN A C 1
ATOM 1457 O O . GLN A 1 204 ? 6.079 1.261 14.556 1.00 97.75 204 GLN A O 1
ATOM 1462 N N . VAL A 1 205 ? 4.251 1.499 15.852 1.00 98.50 205 VAL A N 1
ATOM 1463 C CA . VAL A 1 205 ? 3.350 1.965 14.793 1.00 98.50 205 VAL A CA 1
ATOM 1464 C C . VAL A 1 205 ? 3.200 3.479 14.884 1.00 98.50 205 VAL A C 1
ATOM 1466 O O . VAL A 1 205 ? 3.065 4.035 15.980 1.00 98.50 205 VAL A O 1
ATOM 1469 N N . TYR A 1 206 ? 3.187 4.144 13.738 1.00 98.69 206 TYR A N 1
ATOM 1470 C CA . TYR A 1 206 ? 2.930 5.570 13.621 1.00 98.69 206 TYR A CA 1
ATOM 1471 C C . TYR A 1 206 ? 1.660 5.827 12.818 1.00 98.69 206 TYR A C 1
ATOM 1473 O O . TYR A 1 206 ? 1.211 4.992 12.033 1.00 98.69 206 TYR A O 1
ATOM 1481 N N . THR A 1 207 ? 1.075 7.000 13.022 1.00 98.69 207 THR A N 1
ATOM 1482 C CA . THR A 1 207 ? -0.079 7.463 12.261 1.00 98.69 207 THR A CA 1
ATOM 1483 C C . THR A 1 207 ? -0.024 8.966 12.039 1.00 98.69 207 THR A C 1
ATOM 1485 O O . THR A 1 207 ? 0.518 9.724 12.851 1.00 98.69 207 THR A O 1
ATOM 1488 N N . THR A 1 208 ? -0.627 9.404 10.943 1.00 98.69 208 THR A N 1
ATOM 1489 C CA . THR A 1 208 ? -0.986 10.800 10.714 1.00 98.69 208 THR A CA 1
ATOM 1490 C C . THR A 1 208 ? -2.409 10.880 10.176 1.00 98.69 208 THR A C 1
ATOM 1492 O O . THR A 1 208 ? -2.941 9.908 9.643 1.00 98.69 208 THR A O 1
ATOM 1495 N N . THR A 1 209 ? -3.063 12.022 10.357 1.00 98.50 209 THR A N 1
ATOM 1496 C CA . THR A 1 209 ? -4.392 12.288 9.802 1.00 98.50 209 THR A CA 1
ATOM 1497 C C . THR A 1 209 ? -4.418 13.708 9.267 1.00 98.50 209 THR A C 1
ATOM 1499 O O . THR A 1 209 ? -4.072 14.649 9.980 1.00 98.50 209 THR A O 1
ATOM 1502 N N . LEU A 1 210 ? -4.819 13.847 8.009 1.00 98.50 210 LEU A N 1
ATOM 1503 C CA . LEU A 1 210 ? -4.815 15.104 7.268 1.00 98.50 210 LEU A CA 1
ATOM 1504 C C . LEU A 1 210 ? -6.053 15.210 6.373 1.00 98.50 210 LEU A C 1
ATOM 1506 O O . LEU A 1 210 ? -6.810 14.252 6.218 1.00 98.50 210 LEU A O 1
ATOM 1510 N N . SER A 1 211 ? -6.283 16.395 5.806 1.00 98.25 211 SER A N 1
ATOM 1511 C CA . SER A 1 211 ? -7.367 16.612 4.842 1.00 98.25 211 SER A CA 1
ATOM 1512 C C . SER A 1 211 ? -7.177 15.700 3.630 1.00 98.25 211 SER A C 1
ATOM 1514 O O . SER A 1 211 ? -6.075 15.603 3.098 1.00 98.25 211 SER A O 1
ATOM 1516 N N . SER A 1 212 ? -8.250 15.076 3.141 1.00 97.31 212 SER A N 1
ATOM 1517 C CA . SER A 1 212 ? -8.203 14.189 1.969 1.00 97.31 212 SER A CA 1
ATOM 1518 C C . SER A 1 212 ? -8.117 14.934 0.630 1.00 97.31 212 SER A C 1
ATOM 1520 O O . SER A 1 212 ? -8.522 14.409 -0.402 1.00 97.31 212 SER A O 1
ATOM 1522 N N . THR A 1 213 ? -7.684 16.193 0.635 1.00 98.00 213 THR A N 1
ATOM 1523 C CA . THR A 1 213 ? -7.560 17.008 -0.574 1.00 98.00 213 THR A CA 1
ATOM 1524 C C . THR A 1 213 ? -6.177 16.831 -1.176 1.00 98.00 213 THR A C 1
ATOM 1526 O O . THR A 1 213 ? -5.191 16.831 -0.440 1.00 98.00 213 THR A O 1
ATOM 1529 N N . VAL A 1 214 ? -6.085 16.819 -2.509 1.00 98.19 214 VAL A N 1
ATOM 1530 C CA . VAL A 1 214 ? -4.802 16.792 -3.239 1.00 98.19 214 VAL A CA 1
ATOM 1531 C C . VAL A 1 214 ? -3.825 17.839 -2.701 1.00 98.19 214 VAL A C 1
ATOM 1533 O O . VAL A 1 214 ? -2.664 17.540 -2.478 1.00 98.19 214 VAL A O 1
ATOM 1536 N N . SER A 1 215 ? -4.294 19.052 -2.390 1.00 98.44 215 SER A N 1
ATOM 1537 C CA . SER A 1 215 ? -3.447 20.111 -1.826 1.00 98.44 215 SER A CA 1
ATOM 1538 C C . SER A 1 215 ? -2.798 19.760 -0.484 1.00 98.44 215 SER A C 1
ATOM 1540 O O . SER A 1 215 ? -1.665 20.162 -0.251 1.00 98.44 215 SER A O 1
ATOM 1542 N N . SER A 1 216 ? -3.502 19.045 0.398 1.00 98.50 216 SER A N 1
ATOM 1543 C CA . SER A 1 216 ? -2.971 18.648 1.706 1.00 98.50 216 SER A CA 1
ATOM 1544 C C . SER A 1 216 ? -2.125 17.388 1.575 1.00 98.50 216 SER A C 1
ATOM 1546 O O . SER A 1 216 ? -1.045 17.328 2.150 1.00 98.50 216 SER A O 1
ATOM 1548 N N . LEU A 1 217 ? -2.559 16.430 0.751 1.00 98.56 217 LEU A N 1
ATOM 1549 C CA . LEU A 1 217 ? -1.781 15.237 0.422 1.00 98.56 217 LEU A CA 1
ATOM 1550 C C . LEU A 1 217 ? -0.441 15.588 -0.240 1.00 98.56 217 LEU A C 1
ATOM 1552 O O . LEU A 1 217 ? 0.564 14.952 0.053 1.00 98.56 217 LEU A O 1
ATOM 1556 N N . SER A 1 218 ? -0.391 16.610 -1.094 1.00 98.69 218 SER A N 1
ATOM 1557 C CA . SER A 1 218 ? 0.835 17.046 -1.772 1.00 98.69 218 SER A CA 1
ATOM 1558 C C . SER A 1 218 ? 1.784 17.875 -0.904 1.00 98.69 218 SER A C 1
ATOM 1560 O O . SER A 1 218 ? 2.931 18.071 -1.310 1.00 98.69 218 SER A O 1
ATOM 1562 N N . ASP A 1 219 ? 1.331 18.389 0.242 1.00 98.50 219 ASP A N 1
ATOM 1563 C CA . ASP A 1 219 ? 2.126 19.261 1.107 1.00 98.50 219 ASP A CA 1
ATOM 1564 C C . ASP A 1 219 ? 2.804 18.453 2.226 1.00 98.50 219 ASP A C 1
ATOM 1566 O O . ASP A 1 219 ? 2.118 18.039 3.165 1.00 98.50 219 ASP A O 1
ATOM 1570 N N . PRO A 1 220 ? 4.140 18.273 2.207 1.00 98.25 220 PRO A N 1
ATOM 1571 C CA . PRO A 1 220 ? 4.844 17.537 3.256 1.00 98.25 220 PRO A CA 1
ATOM 1572 C C . PRO A 1 220 ? 4.635 18.137 4.657 1.00 98.25 220 PRO A C 1
ATOM 1574 O O . PRO A 1 220 ? 4.708 17.408 5.644 1.00 98.25 220 PRO A O 1
ATOM 1577 N N . ALA A 1 221 ? 4.318 19.433 4.780 1.00 98.25 221 ALA A N 1
ATOM 1578 C CA . ALA A 1 221 ? 4.033 20.056 6.073 1.00 98.25 221 ALA A CA 1
ATOM 1579 C C . ALA A 1 221 ? 2.678 19.633 6.677 1.00 98.25 221 ALA A C 1
ATOM 1581 O O . ALA A 1 221 ? 2.467 19.808 7.878 1.00 98.25 221 ALA A O 1
ATOM 1582 N N . SER A 1 222 ? 1.773 19.047 5.883 1.00 98.38 222 SER A N 1
ATOM 1583 C CA . SER A 1 222 ? 0.502 18.494 6.376 1.00 98.38 222 SER A CA 1
ATOM 1584 C C . SER A 1 222 ? 0.685 17.196 7.176 1.00 98.38 222 SER A C 1
ATOM 1586 O O . SER A 1 222 ? -0.217 16.792 7.911 1.00 98.38 222 SER A O 1
ATOM 1588 N N . TYR A 1 223 ? 1.845 16.544 7.070 1.00 98.31 223 TYR A N 1
ATOM 1589 C CA . TYR A 1 223 ? 2.113 15.235 7.661 1.00 98.31 223 TYR A CA 1
ATOM 1590 C C . TYR A 1 223 ? 2.688 15.377 9.070 1.00 98.31 223 TYR A C 1
ATOM 1592 O O . TYR A 1 223 ? 3.895 15.327 9.300 1.00 98.31 223 TYR A O 1
ATOM 1600 N N . SER A 1 224 ? 1.799 15.544 10.047 1.00 97.00 224 SER A N 1
ATOM 1601 C CA . SER A 1 224 ? 2.158 15.486 11.468 1.00 97.00 224 SER A CA 1
ATOM 1602 C C . SER A 1 224 ? 2.077 14.040 11.953 1.00 97.00 224 SER A C 1
ATOM 1604 O O . SER A 1 224 ? 1.013 13.579 12.373 1.00 97.00 224 SER A O 1
ATOM 1606 N N . VAL A 1 225 ? 3.178 13.300 11.820 1.00 98.00 225 VAL A N 1
ATOM 1607 C CA . VAL A 1 225 ? 3.257 11.892 12.234 1.00 98.00 225 VAL A CA 1
ATOM 1608 C C . VAL A 1 225 ? 3.425 11.786 13.749 1.00 98.00 225 VAL A C 1
ATOM 1610 O O . VAL A 1 225 ? 4.236 12.478 14.362 1.00 98.00 225 VAL A O 1
ATOM 1613 N N . THR A 1 226 ? 2.641 10.904 14.361 1.00 98.00 226 THR A N 1
ATOM 1614 C CA . THR A 1 226 ? 2.627 10.646 15.806 1.00 98.00 226 THR A CA 1
ATOM 1615 C C . THR A 1 226 ? 2.623 9.149 16.076 1.00 98.00 226 THR A C 1
ATOM 1617 O O . THR A 1 226 ? 2.297 8.350 15.200 1.00 98.00 226 THR A O 1
ATOM 1620 N N . THR A 1 227 ? 3.001 8.742 17.284 1.00 97.75 227 THR A N 1
ATOM 1621 C CA . THR A 1 227 ? 2.965 7.331 17.671 1.00 97.75 227 THR A CA 1
ATOM 1622 C C . THR A 1 227 ? 1.533 6.871 17.942 1.00 97.75 227 THR A C 1
ATOM 1624 O O . THR A 1 227 ? 0.759 7.552 18.614 1.00 97.75 227 THR A O 1
ATOM 1627 N N . ALA A 1 228 ? 1.188 5.680 17.455 1.00 97.62 228 ALA A N 1
ATOM 1628 C CA . ALA A 1 228 ? -0.034 4.991 17.844 1.00 97.62 228 ALA A CA 1
ATOM 1629 C C . ALA A 1 228 ? 0.167 4.327 19.216 1.00 97.62 228 ALA A C 1
ATOM 1631 O O . ALA A 1 228 ? 1.102 3.540 19.410 1.00 97.62 228 ALA A O 1
ATOM 1632 N N . ALA A 1 229 ? -0.692 4.650 20.180 1.00 97.06 229 ALA A N 1
ATOM 1633 C CA . ALA A 1 229 ? -0.607 4.108 21.532 1.00 97.06 229 ALA A CA 1
ATOM 1634 C C . ALA A 1 229 ? -1.282 2.734 21.616 1.00 97.06 229 ALA A C 1
ATOM 1636 O O . ALA A 1 229 ? -2.363 2.546 21.059 1.00 97.06 229 ALA A O 1
ATOM 1637 N N . THR A 1 230 ? -0.690 1.793 22.352 1.00 96.62 230 THR A N 1
ATOM 1638 C CA . THR A 1 230 ? -1.388 0.567 22.766 1.00 96.62 230 THR A CA 1
ATOM 1639 C C . THR A 1 230 ? -2.194 0.814 24.044 1.00 96.62 230 THR A C 1
ATOM 1641 O O . THR A 1 230 ? -2.086 1.860 24.686 1.00 96.62 230 THR A O 1
ATOM 1644 N N . ASP A 1 231 ? -3.002 -0.161 24.439 1.00 94.38 231 ASP A N 1
ATOM 1645 C CA . ASP A 1 231 ? -3.721 -0.198 25.717 1.00 94.38 231 ASP A CA 1
ATOM 1646 C C . ASP A 1 231 ? -2.818 -0.417 26.955 1.00 94.38 231 ASP A C 1
ATOM 1648 O O . ASP A 1 231 ? -3.312 -0.500 28.080 1.00 94.38 231 ASP A O 1
ATOM 1652 N N . GLY A 1 232 ? -1.499 -0.531 26.764 1.00 89.75 232 GLY A N 1
ATOM 1653 C CA . GLY A 1 232 ? -0.519 -0.813 27.816 1.00 89.75 232 GLY A CA 1
ATOM 1654 C C . GLY A 1 232 ? -0.446 -2.282 28.250 1.00 89.75 232 GLY A C 1
ATOM 1655 O O . GLY A 1 232 ? 0.454 -2.638 29.009 1.00 89.75 232 GLY A O 1
ATOM 1656 N N . SER A 1 233 ? -1.352 -3.138 27.768 1.00 86.81 233 SER A N 1
ATOM 1657 C CA . SER A 1 233 ? -1.286 -4.594 27.939 1.00 86.81 233 SER A CA 1
ATOM 1658 C C . SER A 1 233 ? -0.625 -5.276 26.734 1.00 86.81 233 SER A C 1
ATOM 1660 O O . SER A 1 233 ? 0.027 -6.312 26.878 1.00 86.81 233 SER A O 1
ATOM 1662 N N . SER A 1 234 ? -0.739 -4.644 25.564 1.00 87.31 234 SER A N 1
ATOM 1663 C CA . SER A 1 234 ? -0.147 -5.058 24.293 1.00 87.31 234 SER A CA 1
ATOM 1664 C C . SER A 1 234 ? 1.140 -4.281 23.987 1.00 87.31 234 SER A C 1
ATOM 1666 O O . SER A 1 234 ? 1.262 -3.101 24.327 1.00 87.31 234 SER A O 1
ATOM 1668 N N . ASN A 1 235 ? 2.082 -4.920 23.289 1.00 91.88 235 ASN A N 1
ATOM 1669 C CA . ASN A 1 235 ? 3.290 -4.280 22.759 1.00 91.88 235 ASN A CA 1
ATOM 1670 C C . ASN A 1 235 ? 3.308 -4.382 21.235 1.00 91.88 235 ASN A C 1
ATOM 1672 O O . ASN A 1 235 ? 2.900 -5.403 20.689 1.00 91.88 235 ASN A O 1
ATOM 1676 N N . TRP A 1 236 ? 3.837 -3.355 20.574 1.00 97.12 236 TRP A N 1
ATOM 1677 C CA . TRP A 1 236 ? 4.033 -3.365 19.129 1.00 97.12 236 TRP A CA 1
ATOM 1678 C C . TRP A 1 236 ? 5.163 -4.311 18.716 1.00 97.12 236 TRP A C 1
ATOM 1680 O O . TRP A 1 236 ? 6.276 -4.252 19.252 1.00 97.12 236 TRP A O 1
ATOM 1690 N N . GLN A 1 237 ? 4.873 -5.146 17.723 1.00 96.38 237 GLN A N 1
ATOM 1691 C CA . GLN A 1 237 ? 5.776 -6.091 17.074 1.00 96.38 237 GLN A CA 1
ATOM 1692 C C . GLN A 1 237 ? 5.613 -6.075 15.535 1.00 96.38 237 GLN A C 1
ATOM 1694 O O . GLN A 1 237 ? 5.500 -7.140 14.920 1.00 96.38 237 GLN A O 1
ATOM 1699 N N . PRO A 1 238 ? 5.624 -4.901 14.872 1.00 96.75 238 PRO A N 1
ATOM 1700 C CA . PRO A 1 238 ? 5.302 -4.815 13.458 1.00 96.75 238 PRO A CA 1
ATOM 1701 C C . PRO A 1 238 ? 6.504 -5.205 12.596 1.00 96.75 238 PRO A C 1
ATOM 1703 O O . PRO A 1 238 ? 7.455 -4.442 12.442 1.00 96.75 238 PRO A O 1
ATOM 1706 N N . LEU A 1 239 ? 6.455 -6.392 11.993 1.00 95.31 239 LEU A N 1
ATOM 1707 C CA . LEU A 1 239 ? 7.259 -6.698 10.806 1.00 95.31 239 LEU A CA 1
ATOM 1708 C C . LEU A 1 239 ? 6.631 -6.079 9.544 1.00 95.31 239 LEU A C 1
ATOM 1710 O O . LEU A 1 239 ? 7.337 -5.761 8.594 1.00 95.31 239 LEU A O 1
ATOM 1714 N N . GLY A 1 240 ? 5.310 -5.912 9.549 1.00 95.69 240 GLY A N 1
ATOM 1715 C CA . GLY A 1 240 ? 4.534 -5.180 8.555 1.00 95.69 240 GLY A CA 1
ATOM 1716 C C . GLY A 1 240 ? 3.113 -4.969 9.070 1.00 95.69 240 GLY A C 1
ATOM 1717 O O . GLY A 1 240 ? 2.663 -5.711 9.948 1.00 95.69 240 GLY A O 1
ATOM 1718 N N . ILE A 1 241 ? 2.411 -3.968 8.546 1.00 97.75 241 ILE A N 1
ATOM 1719 C CA . ILE A 1 241 ? 1.049 -3.632 8.971 1.00 97.75 241 ILE A CA 1
ATOM 1720 C C . ILE A 1 241 ? 0.127 -3.432 7.769 1.00 97.75 241 ILE A C 1
ATOM 1722 O O . ILE A 1 241 ? 0.543 -2.907 6.740 1.00 97.75 241 ILE A O 1
ATOM 1726 N N . ALA A 1 242 ? -1.140 -3.802 7.931 1.00 97.69 242 ALA A N 1
ATOM 1727 C CA . ALA A 1 242 ? -2.220 -3.434 7.025 1.00 97.69 242 ALA A CA 1
ATOM 1728 C C . ALA A 1 242 ? -3.416 -2.958 7.850 1.00 97.69 242 ALA A C 1
ATOM 1730 O O . ALA A 1 242 ? -3.956 -3.724 8.648 1.00 97.69 242 ALA A O 1
ATOM 1731 N N . VAL A 1 243 ? -3.813 -1.697 7.683 1.00 98.00 243 VAL A N 1
ATOM 1732 C CA . VAL A 1 243 ? -4.914 -1.075 8.432 1.00 98.00 243 VAL A CA 1
ATOM 1733 C C . VAL A 1 243 ? -6.086 -0.806 7.504 1.00 98.00 243 VAL A C 1
ATOM 1735 O O . VAL A 1 243 ? -5.917 -0.284 6.407 1.00 98.00 243 VAL A O 1
ATOM 1738 N N . ALA A 1 244 ? -7.291 -1.127 7.957 1.00 96.44 244 ALA A N 1
ATOM 1739 C CA . ALA A 1 244 ? -8.503 -0.766 7.244 1.00 96.44 244 ALA A CA 1
ATOM 1740 C C . ALA A 1 244 ? -9.681 -0.565 8.204 1.00 96.44 244 ALA A C 1
ATOM 1742 O O . ALA A 1 244 ? -9.618 -0.910 9.390 1.00 96.44 244 ALA A O 1
ATOM 1743 N N . SER A 1 245 ? -10.765 0.003 7.678 1.00 92.94 245 SER A N 1
ATOM 1744 C CA . SER A 1 245 ? -12.051 0.048 8.370 1.00 92.94 245 SER A CA 1
ATOM 1745 C C . SER A 1 245 ? -12.873 -1.181 7.996 1.00 92.94 245 SER A C 1
ATOM 1747 O O . SER A 1 245 ? -12.966 -1.526 6.820 1.00 92.94 245 SER A O 1
ATOM 1749 N N . TYR A 1 246 ? -13.457 -1.837 8.996 1.00 90.81 246 TYR A N 1
ATOM 1750 C CA . TYR A 1 246 ? -14.290 -3.024 8.826 1.00 90.81 246 TYR A CA 1
ATOM 1751 C C . TYR A 1 246 ? -15.715 -2.701 9.270 1.00 90.81 246 TYR A C 1
ATOM 1753 O O . TYR A 1 246 ? -15.945 -1.810 10.086 1.00 90.81 246 TYR A O 1
ATOM 1761 N N . SER A 1 247 ? -16.704 -3.441 8.769 1.00 85.50 247 SER A N 1
ATOM 1762 C CA . SER A 1 247 ? -18.111 -3.192 9.117 1.00 85.50 247 SER A CA 1
ATOM 1763 C C . SER A 1 247 ? -18.410 -3.297 10.620 1.00 85.50 247 SER A C 1
ATOM 1765 O O . SER A 1 247 ? -19.383 -2.718 11.095 1.00 85.50 247 SER A O 1
ATOM 1767 N N . ASP A 1 248 ? -17.599 -4.058 11.357 1.00 84.25 248 ASP A N 1
ATOM 1768 C CA . ASP A 1 248 ? -17.721 -4.327 12.792 1.00 84.25 248 ASP A CA 1
ATOM 1769 C C . ASP A 1 248 ? -16.712 -3.547 13.658 1.00 84.25 248 ASP A C 1
ATOM 1771 O O . ASP A 1 248 ? -16.836 -3.554 14.882 1.00 84.25 248 ASP A O 1
ATOM 1775 N N . ALA A 1 249 ? -15.738 -2.858 13.054 1.00 83.50 249 ALA A N 1
ATOM 1776 C CA . ALA A 1 249 ? -14.678 -2.155 13.772 1.00 83.50 249 ALA A CA 1
ATOM 1777 C C . ALA A 1 249 ? -14.217 -0.898 13.021 1.00 83.50 249 ALA A C 1
ATOM 1779 O O . ALA A 1 249 ? -13.869 -0.954 11.843 1.00 83.50 249 ALA A O 1
ATOM 1780 N N . ALA A 1 250 ? -14.139 0.234 13.733 1.00 85.44 250 ALA A N 1
ATOM 1781 C CA . ALA A 1 250 ? -13.719 1.512 13.151 1.00 85.44 250 ALA A CA 1
ATOM 1782 C C . ALA A 1 250 ? -12.337 1.411 12.486 1.00 85.44 250 ALA A C 1
ATOM 1784 O O . ALA A 1 250 ? -12.187 1.801 11.328 1.00 85.44 250 ALA A O 1
ATOM 1785 N N . PHE A 1 251 ? -11.372 0.830 13.206 1.00 95.44 251 PHE A N 1
ATOM 1786 C CA . PHE A 1 251 ? -10.043 0.501 12.708 1.00 95.44 251 PHE A CA 1
ATOM 1787 C C . PHE A 1 251 ? -9.654 -0.903 13.159 1.00 95.44 251 PHE A C 1
ATOM 1789 O O . PHE A 1 251 ? -9.719 -1.221 14.350 1.00 95.44 251 PHE A O 1
ATOM 1796 N N . ARG A 1 252 ? -9.195 -1.716 12.209 1.00 96.38 252 ARG A N 1
ATOM 1797 C CA . ARG A 1 252 ? -8.541 -2.997 12.466 1.00 96.38 252 ARG A CA 1
ATOM 1798 C C . ARG A 1 252 ? -7.249 -3.059 11.665 1.00 96.38 252 ARG A C 1
ATOM 1800 O O . ARG A 1 252 ? -7.188 -2.622 10.517 1.00 96.38 252 ARG A O 1
ATOM 1807 N N . MET A 1 253 ? -6.223 -3.592 12.304 1.00 97.12 253 MET A N 1
ATOM 1808 C CA . MET A 1 253 ? -4.885 -3.764 11.775 1.00 97.12 253 MET A CA 1
ATOM 1809 C C . MET A 1 253 ? -4.531 -5.242 11.787 1.00 97.12 253 MET A C 1
ATOM 1811 O O . MET A 1 253 ? -4.665 -5.907 12.815 1.00 97.12 253 MET A O 1
ATOM 1815 N N . ILE A 1 254 ? -4.045 -5.728 10.653 1.00 97.31 254 ILE A N 1
ATOM 1816 C CA . ILE A 1 254 ? -3.296 -6.975 10.579 1.00 97.31 254 ILE A CA 1
ATOM 1817 C C . ILE A 1 254 ? -1.829 -6.612 10.781 1.00 97.31 254 ILE A C 1
ATOM 1819 O O . ILE A 1 254 ? -1.197 -6.019 9.909 1.00 97.31 254 ILE A O 1
ATOM 1823 N N . GLU A 1 255 ? -1.301 -6.914 11.962 1.00 97.62 255 GLU A N 1
ATOM 1824 C CA . GLU A 1 255 ? 0.114 -6.755 12.281 1.00 97.62 255 GLU A CA 1
ATOM 1825 C C . GLU A 1 255 ? 0.813 -8.079 11.972 1.00 97.62 255 GLU A C 1
ATOM 1827 O O . GLU A 1 255 ? 0.665 -9.059 12.701 1.00 97.62 255 GLU A O 1
ATOM 1832 N N . THR A 1 256 ? 1.578 -8.130 10.883 1.00 96.69 256 THR A N 1
ATOM 1833 C CA . THR A 1 256 ? 2.485 -9.254 10.628 1.00 96.69 256 THR A CA 1
ATOM 1834 C C . THR A 1 256 ? 3.611 -9.183 11.653 1.00 96.69 256 THR A C 1
ATOM 1836 O O . THR A 1 256 ? 4.314 -8.178 11.711 1.00 96.69 256 THR A O 1
ATOM 1839 N N . THR A 1 257 ? 3.824 -10.242 12.433 1.00 96.00 257 THR A N 1
ATOM 1840 C CA . THR A 1 257 ? 4.843 -10.268 13.497 1.00 96.00 257 THR A CA 1
ATOM 1841 C C . THR A 1 257 ? 6.065 -11.107 13.134 1.00 96.00 257 THR A C 1
ATOM 1843 O O . THR A 1 257 ? 7.144 -10.883 13.681 1.00 96.00 257 THR A O 1
ATOM 1846 N N . ALA A 1 258 ? 5.950 -12.046 12.186 1.00 93.69 258 ALA A N 1
ATOM 1847 C CA . ALA A 1 258 ? 7.072 -12.876 11.741 1.00 93.69 258 ALA A CA 1
ATOM 1848 C C . ALA A 1 258 ? 6.980 -13.290 10.268 1.00 93.69 258 ALA A C 1
ATOM 1850 O O . ALA A 1 258 ? 5.887 -13.519 9.755 1.00 93.69 258 ALA A O 1
ATOM 1851 N N . ILE A 1 259 ? 8.138 -13.521 9.626 1.00 90.94 259 ILE A N 1
ATOM 1852 C CA . ILE A 1 259 ? 8.232 -14.050 8.245 1.00 90.94 259 ILE A CA 1
ATOM 1853 C C . ILE A 1 259 ? 7.724 -15.496 8.117 1.00 90.94 259 ILE A C 1
ATOM 1855 O O . ILE A 1 259 ? 7.735 -16.079 7.036 1.00 90.94 259 ILE A O 1
ATOM 1859 N N . THR A 1 260 ? 7.311 -16.113 9.222 1.00 91.62 260 THR A N 1
ATOM 1860 C CA . THR A 1 260 ? 6.653 -17.421 9.248 1.00 91.62 260 THR A CA 1
ATOM 1861 C C . THR A 1 260 ? 5.134 -17.311 9.127 1.00 91.62 260 THR A C 1
ATOM 1863 O O . THR A 1 260 ? 4.463 -18.325 9.276 1.00 91.62 260 THR A O 1
ATOM 1866 N N . GLY A 1 261 ? 4.591 -16.114 8.878 1.00 92.81 261 GLY A N 1
ATOM 1867 C CA . GLY A 1 261 ? 3.157 -15.853 8.764 1.00 92.81 261 GLY A CA 1
ATOM 1868 C C . GLY A 1 261 ? 2.454 -15.661 10.105 1.00 92.81 261 GLY A C 1
ATOM 1869 O O . GLY A 1 261 ? 1.235 -15.805 10.165 1.00 92.81 261 GLY A O 1
ATOM 1870 N N . ALA A 1 262 ? 3.196 -15.411 11.190 1.00 94.75 262 ALA A N 1
ATOM 1871 C CA . ALA A 1 262 ? 2.586 -15.081 12.477 1.00 94.75 262 ALA A CA 1
ATOM 1872 C C . ALA A 1 262 ? 2.025 -13.655 12.428 1.00 94.75 262 ALA A C 1
ATOM 1874 O O . ALA A 1 262 ? 2.652 -12.769 11.839 1.00 94.75 262 ALA A O 1
ATOM 1875 N N . TYR A 1 263 ? 0.859 -13.445 13.036 1.00 96.31 263 TYR A N 1
ATOM 1876 C CA . TYR A 1 263 ? 0.183 -12.151 13.028 1.00 96.31 263 TYR A CA 1
ATOM 1877 C C . TYR A 1 263 ? -0.633 -11.886 14.290 1.00 96.31 263 TYR A C 1
ATOM 1879 O O . TYR A 1 263 ? -1.075 -12.819 14.967 1.00 96.31 263 TYR A O 1
ATOM 1887 N N . ASN A 1 264 ? -0.886 -10.603 14.542 1.00 97.00 264 ASN A N 1
ATOM 1888 C CA . ASN A 1 264 ? -1.908 -10.114 15.457 1.00 97.00 264 ASN A CA 1
ATOM 1889 C C . ASN A 1 264 ? -3.021 -9.411 14.669 1.00 97.00 264 ASN A C 1
ATOM 1891 O O . ASN A 1 264 ? -2.763 -8.720 13.683 1.00 97.00 264 ASN A O 1
ATOM 1895 N N . VAL A 1 265 ? -4.257 -9.560 15.136 1.00 96.31 265 VAL A N 1
ATOM 1896 C CA . VAL A 1 265 ? -5.384 -8.703 14.765 1.00 96.31 265 VAL A CA 1
ATOM 1897 C C . VAL A 1 265 ? -5.554 -7.695 15.888 1.00 96.31 265 VAL A C 1
ATOM 1899 O O . VAL A 1 265 ? -5.813 -8.075 17.030 1.00 96.31 265 VAL A O 1
ATOM 1902 N N . VAL A 1 266 ? -5.382 -6.418 15.573 1.00 96.31 266 VAL A N 1
ATOM 1903 C CA . VAL A 1 266 ? -5.377 -5.327 16.552 1.00 96.31 266 VAL A CA 1
ATOM 1904 C C . VAL A 1 266 ? -6.470 -4.337 16.177 1.00 96.31 266 VAL A C 1
ATOM 1906 O O . VAL A 1 266 ? -6.619 -4.025 14.999 1.00 96.31 266 VAL A O 1
ATOM 1909 N N . THR A 1 267 ? -7.241 -3.822 17.133 1.00 96.06 267 THR A N 1
ATOM 1910 C CA . THR A 1 267 ? -8.297 -2.840 16.830 1.00 96.06 267 THR A CA 1
ATOM 1911 C C . THR A 1 267 ? -8.209 -1.597 17.702 1.00 96.06 267 THR A C 1
ATOM 1913 O O . THR A 1 267 ? -7.620 -1.601 18.788 1.00 96.06 267 THR A O 1
ATOM 1916 N N . ALA A 1 268 ? -8.776 -0.501 17.200 1.00 96.12 268 ALA A N 1
ATOM 1917 C CA . ALA A 1 268 ? -8.832 0.776 17.896 1.00 96.12 268 ALA A CA 1
ATOM 1918 C C . ALA A 1 268 ? -10.082 1.583 17.506 1.00 96.12 268 ALA A C 1
ATOM 1920 O O . ALA A 1 268 ? -10.584 1.466 16.385 1.00 96.12 268 ALA A O 1
ATOM 1921 N N . PRO A 1 269 ? -10.578 2.453 18.404 1.00 94.44 269 PRO A N 1
ATOM 1922 C CA . PRO A 1 269 ? -11.675 3.366 18.087 1.00 94.44 269 PRO A CA 1
ATOM 1923 C C . PRO A 1 269 ? -11.221 4.578 17.259 1.00 94.44 269 PRO A C 1
ATOM 1925 O O . PRO A 1 269 ? -12.040 5.217 16.604 1.00 94.44 269 PRO A O 1
ATOM 1928 N N . THR A 1 270 ? -9.931 4.923 17.310 1.00 95.25 270 THR A N 1
ATOM 1929 C CA . THR A 1 270 ? -9.339 6.063 16.599 1.00 95.25 270 THR A CA 1
ATOM 1930 C C . THR A 1 270 ? -7.971 5.674 16.028 1.00 95.25 270 THR A C 1
ATOM 1932 O O . THR A 1 270 ? -7.350 4.758 16.572 1.00 95.25 270 THR A O 1
ATOM 1935 N N . PRO A 1 271 ? -7.449 6.382 15.007 1.00 95.44 271 PRO A N 1
ATOM 1936 C CA . PRO A 1 271 ? -6.138 6.082 14.422 1.00 95.44 271 PRO A CA 1
ATOM 1937 C C . PRO A 1 271 ? -4.998 6.069 15.450 1.00 95.44 271 PRO A C 1
ATOM 1939 O O . PRO A 1 271 ? -4.098 5.233 15.397 1.00 95.44 271 PRO A O 1
ATOM 1942 N N . THR A 1 272 ? -5.050 6.971 16.434 1.00 96.25 272 THR A N 1
ATOM 1943 C CA . THR A 1 272 ? -4.024 7.109 17.479 1.00 96.25 272 THR A CA 1
ATOM 1944 C C . THR A 1 272 ? -4.129 6.058 18.588 1.00 96.25 272 THR A C 1
ATOM 1946 O O . THR A 1 272 ? -3.234 5.971 19.428 1.00 96.25 272 THR A O 1
ATOM 1949 N N . GLY A 1 273 ? -5.195 5.252 18.602 1.00 94.94 273 GLY A N 1
ATOM 1950 C CA . GLY A 1 273 ? -5.448 4.236 19.620 1.00 94.94 273 GLY A CA 1
ATOM 1951 C C . GLY A 1 273 ? -6.432 4.673 20.721 1.00 94.94 273 GLY A C 1
ATOM 1952 O O . GLY A 1 273 ? -7.261 5.559 20.493 1.00 94.94 273 GLY A O 1
ATOM 1953 N N . PRO A 1 274 ? -6.381 4.043 21.909 1.00 96.56 274 PRO A N 1
ATOM 1954 C CA . PRO A 1 274 ? -5.501 2.921 22.232 1.00 96.56 274 PRO A CA 1
ATOM 1955 C C . PRO A 1 274 ? -5.811 1.695 21.362 1.00 96.56 274 PRO A C 1
ATOM 1957 O O . PRO A 1 274 ? -6.972 1.350 21.144 1.00 96.56 274 PRO A O 1
ATOM 1960 N N . TRP A 1 275 ? -4.757 1.064 20.858 1.00 97.56 275 TRP A N 1
ATOM 1961 C CA . TRP A 1 275 ? -4.808 -0.180 20.100 1.00 97.56 275 TRP A CA 1
ATOM 1962 C C . TRP A 1 275 ? -4.715 -1.382 21.039 1.00 97.56 275 TRP A C 1
ATOM 1964 O O . TRP A 1 275 ? -3.894 -1.390 21.959 1.00 97.56 275 TRP A O 1
ATOM 1974 N N . HIS A 1 276 ? -5.539 -2.399 20.801 1.00 95.69 276 HIS A N 1
ATOM 1975 C CA . HIS A 1 276 ? -5.559 -3.625 21.596 1.00 95.69 276 HIS A CA 1
ATOM 1976 C C . HIS A 1 276 ? -5.552 -4.858 20.700 1.00 95.69 276 HIS A C 1
ATOM 1978 O O . HIS A 1 276 ? -6.222 -4.882 19.665 1.00 95.69 276 HIS A O 1
ATOM 1984 N N . VAL A 1 277 ? -4.797 -5.884 21.096 1.00 96.25 277 VAL A N 1
ATOM 1985 C CA . VAL A 1 277 ? -4.789 -7.170 20.391 1.00 96.25 277 VAL A CA 1
ATOM 1986 C C . VAL A 1 277 ? -6.119 -7.877 20.652 1.00 96.25 277 VAL A C 1
ATOM 1988 O O . VAL A 1 277 ? -6.426 -8.253 21.781 1.00 96.25 277 VAL A O 1
ATOM 1991 N N . GLU A 1 278 ? -6.912 -8.051 19.599 1.00 94.06 278 GLU A N 1
ATOM 1992 C CA . GLU A 1 278 ? -8.175 -8.794 19.615 1.00 94.06 278 GLU A CA 1
ATOM 1993 C C . GLU A 1 278 ? -7.908 -10.301 19.507 1.00 94.06 278 GLU A C 1
ATOM 1995 O O . GLU A 1 278 ? -8.497 -11.111 20.224 1.00 94.06 278 GLU A O 1
ATOM 2000 N N . SER A 1 279 ? -6.991 -10.688 18.619 1.00 94.56 279 SER A N 1
ATOM 2001 C CA . SER A 1 279 ? -6.589 -12.080 18.424 1.00 94.56 279 SER A CA 1
ATOM 2002 C C . SER A 1 279 ? -5.189 -12.182 17.817 1.00 94.56 279 SER A C 1
ATOM 2004 O O . SER A 1 279 ? -4.601 -11.191 17.392 1.00 94.56 279 SER A O 1
ATOM 2006 N N . SER A 1 280 ? -4.637 -13.392 17.793 1.00 95.56 280 SER A N 1
ATOM 2007 C CA . SER A 1 280 ? -3.368 -13.699 17.130 1.00 95.56 280 SER A CA 1
ATOM 2008 C C . SER A 1 280 ? -3.458 -15.053 16.440 1.00 95.56 280 SER A C 1
ATOM 2010 O O . SER A 1 280 ? -4.301 -15.887 16.789 1.00 95.56 280 SER A O 1
ATOM 2012 N N . GLY A 1 281 ? -2.599 -15.279 15.452 1.00 94.25 281 GLY A N 1
ATOM 2013 C CA . GLY A 1 281 ? -2.639 -16.503 14.672 1.00 94.25 281 GLY A CA 1
ATOM 2014 C C . GLY A 1 281 ? -1.408 -16.738 13.812 1.00 94.25 281 GLY A C 1
ATOM 2015 O O . GLY A 1 281 ? -0.419 -16.005 13.851 1.00 94.25 281 GLY A O 1
ATOM 2016 N N . LEU A 1 282 ? -1.494 -17.813 13.033 1.00 93.19 282 LEU A N 1
ATOM 2017 C CA . LEU A 1 282 ? -0.522 -18.200 12.022 1.00 93.19 282 LEU A CA 1
ATOM 2018 C C . LEU A 1 282 ? -1.273 -18.392 10.705 1.00 93.19 282 LEU A C 1
ATOM 2020 O O . LEU A 1 282 ? -2.270 -19.116 10.668 1.00 93.19 282 LEU A O 1
ATOM 2024 N N . ALA A 1 283 ? -0.817 -17.738 9.639 1.00 90.31 283 ALA A N 1
ATOM 2025 C CA . ALA A 1 283 ? -1.421 -17.871 8.321 1.00 90.31 283 ALA A CA 1
ATOM 2026 C C . ALA A 1 283 ? -1.383 -19.348 7.858 1.00 90.31 283 ALA A C 1
ATOM 2028 O O . ALA A 1 283 ? -0.335 -19.994 7.951 1.00 90.31 283 ALA A O 1
ATOM 2029 N N . PRO A 1 284 ? -2.499 -19.924 7.374 1.00 87.12 284 PRO A N 1
ATOM 2030 C CA . PRO A 1 284 ? -2.525 -21.312 6.919 1.00 87.12 284 PRO A CA 1
ATOM 2031 C C . PRO A 1 284 ? -1.501 -21.584 5.812 1.00 87.12 284 PRO A C 1
ATOM 2033 O O . PRO A 1 284 ? -1.312 -20.775 4.911 1.00 87.12 284 PRO A O 1
ATOM 2036 N N . GLY A 1 285 ? -0.836 -22.741 5.865 1.00 84.31 285 GLY A N 1
ATOM 2037 C CA . GLY A 1 285 ? 0.226 -23.093 4.911 1.00 84.31 285 GLY A CA 1
ATOM 2038 C C . GLY A 1 285 ? 1.575 -22.420 5.196 1.00 84.31 285 GLY A C 1
ATOM 2039 O O . GLY A 1 285 ? 2.593 -22.843 4.645 1.00 84.31 285 GLY A O 1
ATOM 2040 N N . CYS A 1 286 ? 1.606 -21.456 6.117 1.00 80.44 286 CYS A N 1
ATOM 2041 C CA . CYS A 1 286 ? 2.821 -20.894 6.682 1.00 80.44 286 CYS A CA 1
ATOM 2042 C C . CYS A 1 286 ? 3.218 -21.683 7.939 1.00 80.44 286 CYS A C 1
ATOM 2044 O O . CYS A 1 286 ? 2.367 -22.174 8.680 1.00 80.44 286 CYS A O 1
ATOM 2046 N N . GLY A 1 287 ? 4.517 -21.885 8.164 1.00 56.91 287 GLY A N 1
ATOM 2047 C CA . GLY A 1 287 ? 4.964 -22.682 9.316 1.00 56.91 287 GLY A CA 1
ATOM 2048 C C . GLY A 1 287 ? 6.380 -23.249 9.250 1.00 56.91 287 GLY A C 1
ATOM 2049 O O . GLY A 1 287 ? 6.819 -23.882 10.206 1.00 56.91 287 GLY A O 1
ATOM 2050 N N . GLY A 1 288 ? 7.126 -23.018 8.167 1.00 61.47 288 GLY A N 1
ATOM 2051 C CA . GLY A 1 288 ? 8.536 -23.396 8.100 1.00 61.47 288 GLY A CA 1
ATOM 2052 C C . GLY A 1 288 ? 9.309 -22.592 7.063 1.00 61.47 288 GLY A C 1
ATOM 2053 O O . GLY A 1 288 ? 8.773 -22.255 6.015 1.00 61.47 288 GLY A O 1
ATOM 2054 N N . LEU A 1 289 ? 10.596 -22.342 7.329 1.00 61.94 289 LEU A N 1
ATOM 2055 C CA . LEU A 1 289 ? 11.508 -21.633 6.413 1.00 61.94 289 LEU A CA 1
ATOM 2056 C C . LEU A 1 289 ? 11.667 -22.333 5.048 1.00 61.94 289 LEU A C 1
ATOM 2058 O O . LEU A 1 289 ? 12.100 -21.716 4.082 1.00 61.94 289 LEU A O 1
ATOM 2062 N N . LEU A 1 290 ? 11.314 -23.621 4.966 1.00 61.53 290 LEU A N 1
ATOM 2063 C CA . LEU A 1 290 ? 11.318 -24.403 3.726 1.00 61.53 290 LEU A CA 1
ATOM 2064 C C . LEU A 1 290 ? 10.148 -24.057 2.789 1.00 61.53 290 LEU A C 1
ATOM 2066 O O . LEU A 1 290 ? 10.231 -24.355 1.602 1.00 61.53 290 LEU A O 1
ATOM 2070 N N . SER A 1 291 ? 9.086 -23.429 3.303 1.00 62.06 291 SER A N 1
ATOM 2071 C CA . SER A 1 291 ? 7.921 -22.990 2.521 1.00 62.06 291 SER A CA 1
ATOM 2072 C C . SER A 1 291 ? 8.110 -21.606 1.883 1.00 62.06 291 SER A C 1
ATOM 2074 O O . SER A 1 291 ? 7.222 -21.139 1.177 1.00 62.06 291 SER A O 1
ATOM 2076 N N . GLY A 1 292 ? 9.255 -20.953 2.117 1.00 74.06 292 GLY A N 1
ATOM 2077 C CA . GLY A 1 292 ? 9.486 -19.549 1.776 1.00 74.06 292 GLY A CA 1
ATOM 2078 C C . GLY A 1 292 ? 9.109 -18.601 2.918 1.00 74.06 292 GLY A C 1
ATOM 2079 O O . GLY A 1 292 ? 8.800 -19.034 4.029 1.00 74.06 292 GLY A O 1
ATOM 2080 N N . PHE A 1 293 ? 9.181 -17.297 2.654 1.00 84.25 293 PHE A N 1
ATOM 2081 C CA . PHE A 1 293 ? 8.757 -16.275 3.608 1.00 84.25 293 PHE A CA 1
ATOM 2082 C C . PHE A 1 293 ? 7.258 -15.999 3.437 1.00 84.25 293 PHE A C 1
ATOM 2084 O O . PHE A 1 293 ? 6.805 -15.708 2.335 1.00 84.25 293 PHE A O 1
ATOM 2091 N N . CYS A 1 294 ? 6.508 -16.069 4.533 1.00 88.50 294 CYS A N 1
ATOM 20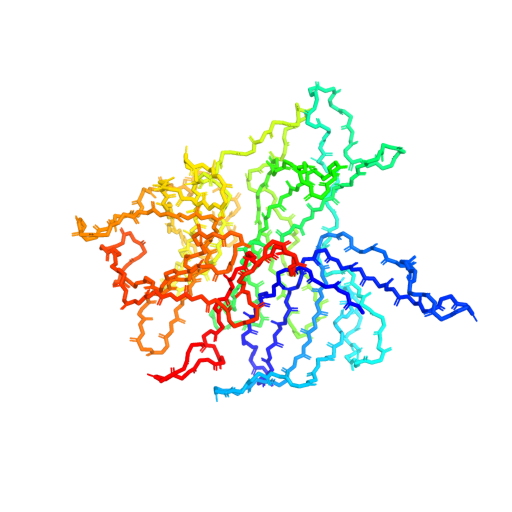92 C CA . CYS A 1 294 ? 5.129 -15.609 4.633 1.00 88.50 294 CYS A CA 1
ATOM 2093 C C . CYS A 1 294 ? 5.119 -14.266 5.366 1.00 88.50 294 CYS A C 1
ATOM 2095 O O . CYS A 1 294 ? 5.159 -14.220 6.596 1.00 88.50 294 CYS A O 1
ATOM 2097 N N . TYR A 1 295 ? 5.116 -13.183 4.602 1.00 87.25 295 TYR A N 1
ATOM 2098 C CA . TYR A 1 295 ? 5.096 -11.804 5.085 1.00 87.25 295 TYR A CA 1
ATOM 2099 C C . TYR A 1 295 ? 4.081 -10.993 4.270 1.00 87.25 295 TYR A C 1
ATOM 2101 O O . TYR A 1 295 ? 3.384 -11.563 3.432 1.00 87.25 295 TYR A O 1
ATOM 2109 N N . ALA A 1 296 ? 3.991 -9.684 4.536 1.00 88.19 296 ALA A N 1
ATOM 2110 C CA . ALA A 1 296 ? 3.059 -8.773 3.866 1.00 88.19 296 ALA A CA 1
ATOM 2111 C C . ALA A 1 296 ? 1.599 -9.254 3.951 1.00 88.19 296 ALA A C 1
ATOM 2113 O O . ALA A 1 296 ? 0.890 -9.316 2.950 1.00 88.19 296 ALA A O 1
ATOM 2114 N N . LEU A 1 297 ? 1.155 -9.630 5.156 1.00 94.44 297 LEU A N 1
ATOM 2115 C CA . LEU A 1 297 ? -0.234 -10.025 5.373 1.00 94.44 297 LEU A CA 1
ATOM 2116 C C . LEU A 1 297 ? -1.127 -8.786 5.285 1.00 94.44 297 LEU A C 1
ATOM 2118 O O . LEU A 1 297 ? -0.934 -7.819 6.022 1.00 94.44 297 LEU A O 1
ATOM 2122 N N . VAL A 1 298 ? -2.105 -8.843 4.386 1.00 94.19 298 VAL A N 1
ATOM 2123 C CA . VAL A 1 298 ? -3.076 -7.779 4.129 1.00 94.19 298 VAL A CA 1
ATOM 2124 C C . VAL A 1 298 ? -4.463 -8.296 4.491 1.00 94.19 298 VAL A C 1
ATOM 2126 O O . VAL A 1 298 ? -4.793 -9.447 4.215 1.00 94.19 298 VAL A O 1
ATOM 2129 N N . GLY A 1 299 ? -5.259 -7.457 5.149 1.00 93.19 299 GLY A N 1
ATOM 2130 C CA . GLY A 1 299 ? -6.670 -7.742 5.397 1.00 93.19 299 GLY A CA 1
ATOM 2131 C C . GLY A 1 299 ? -7.557 -7.146 4.305 1.00 93.19 299 GLY A C 1
ATOM 2132 O O . GLY A 1 299 ? -7.245 -6.079 3.779 1.00 93.19 299 GLY A O 1
ATOM 2133 N N . HIS A 1 300 ? -8.669 -7.818 4.007 1.00 94.56 300 HIS A N 1
ATOM 2134 C CA . HIS A 1 300 ? -9.597 -7.471 2.926 1.00 94.56 300 HIS A CA 1
ATOM 2135 C C . HIS A 1 300 ? -11.011 -7.247 3.498 1.00 94.56 300 HIS A C 1
ATOM 2137 O O . HIS A 1 300 ? -11.799 -8.199 3.587 1.00 94.56 300 HIS A O 1
ATOM 2143 N N . PRO A 1 301 ? -11.346 -6.029 3.972 1.00 92.88 301 PRO A N 1
ATOM 2144 C CA . PRO A 1 301 ? -12.609 -5.759 4.668 1.00 92.88 301 PRO A CA 1
ATOM 2145 C C . PRO A 1 301 ? -13.865 -6.110 3.867 1.00 92.88 301 PRO A C 1
ATOM 2147 O O . PRO A 1 301 ? -14.864 -6.545 4.431 1.00 92.88 301 PRO A O 1
ATOM 2150 N N . GLU A 1 302 ? -13.819 -5.934 2.552 1.00 91.44 302 GLU A N 1
ATOM 2151 C CA . GLU A 1 302 ? -14.891 -6.230 1.606 1.00 91.44 302 GLU A CA 1
ATOM 2152 C C . GLU A 1 302 ? -15.135 -7.733 1.415 1.00 91.44 302 GLU A C 1
ATOM 2154 O O . GLU A 1 302 ? -16.239 -8.140 1.044 1.00 91.44 302 GLU A O 1
ATOM 2159 N N . LEU A 1 303 ? -14.124 -8.556 1.709 1.00 92.12 303 LEU A N 1
ATOM 2160 C CA . LEU A 1 303 ? -14.204 -10.018 1.705 1.00 92.12 303 LEU A CA 1
ATOM 2161 C C . LEU A 1 303 ? -14.481 -10.581 3.101 1.00 92.12 303 LEU A C 1
ATOM 2163 O O . LEU A 1 303 ? -14.793 -11.763 3.237 1.00 92.12 303 LEU A O 1
ATOM 2167 N N . SER A 1 304 ? -14.399 -9.749 4.137 1.00 90.56 304 SER A N 1
ATOM 2168 C CA . SER A 1 304 ? -14.595 -10.161 5.522 1.00 90.56 304 SER A CA 1
ATOM 2169 C C . SER A 1 304 ? -16.078 -10.278 5.883 1.00 90.56 304 SER A C 1
ATOM 2171 O O . SER A 1 304 ? -16.950 -9.599 5.342 1.00 90.56 304 SER A O 1
ATOM 2173 N N . THR A 1 305 ? -16.376 -11.137 6.854 1.00 87.31 305 THR A N 1
ATOM 2174 C CA . THR A 1 305 ? -17.673 -11.207 7.541 1.00 87.31 305 THR A CA 1
ATOM 2175 C C . THR A 1 305 ? -17.465 -10.987 9.035 1.00 87.31 305 THR A C 1
ATOM 2177 O O . THR A 1 305 ? -16.347 -11.070 9.533 1.00 87.31 305 THR A O 1
ATOM 2180 N N . SER A 1 306 ? -18.544 -10.833 9.804 1.00 80.31 306 SER A N 1
ATOM 2181 C CA . SER A 1 306 ? -18.453 -10.755 11.272 1.00 80.31 306 SER A CA 1
ATOM 2182 C C . SER A 1 306 ? -17.875 -12.014 11.943 1.00 80.31 306 SER A C 1
ATOM 2184 O O . SER A 1 306 ? -17.712 -12.034 13.157 1.00 80.31 306 SER A O 1
ATOM 2186 N N . SER A 1 307 ? -17.656 -13.099 11.193 1.00 79.38 307 SER A N 1
ATOM 2187 C CA . SER A 1 307 ? -17.127 -14.371 11.707 1.00 79.38 307 SER A CA 1
ATOM 2188 C C . SER A 1 307 ? -15.852 -14.845 11.007 1.00 79.38 307 SER A C 1
ATOM 2190 O O . SER A 1 307 ? -15.304 -15.875 11.395 1.00 79.38 307 SER A O 1
ATOM 2192 N N . GLN A 1 308 ? -15.407 -14.144 9.961 1.00 82.00 308 GLN A N 1
ATOM 2193 C CA . GLN A 1 308 ? -14.283 -14.546 9.114 1.00 82.00 308 GLN A CA 1
ATOM 2194 C C . GLN A 1 308 ? -13.542 -13.298 8.634 1.00 82.00 308 GLN A C 1
ATOM 2196 O O . GLN A 1 308 ? -14.164 -12.431 8.022 1.00 82.00 308 GLN A O 1
ATOM 2201 N N . LEU A 1 309 ? -12.243 -13.246 8.924 1.00 79.94 309 LEU A N 1
ATOM 2202 C CA . LEU A 1 309 ? -11.291 -12.253 8.423 1.00 79.94 309 LEU A CA 1
ATOM 2203 C C . LEU A 1 309 ? -10.540 -12.808 7.212 1.00 79.94 309 LEU A C 1
ATOM 2205 O O . LEU A 1 309 ? -10.283 -14.037 7.216 1.00 79.94 309 LEU A O 1
#

Sequence (309 aa):
MGRDVGLSVPLPNGKELWIFGDTSVSVSNGSGQMVLSQFIPGATGAEGPFAAGQIPTSLAEVPSPGQPLSLSASNPPARFTPAPTNVYMPDGTGRPCAPPLAAYSARWASGAALIPNTSDVLITYGDACVVNATSFREEGWGFMEYNSITNALDVAPHDVFPPSPSGAALSSELELGSPVFSNGQVSLFSSVCTSLFVGCGAGQVYTTTLSSTVSSLSDPASYSVTTAATDGSSNWQPLGIAVASYSDAAFRMIETTAITGAYNVVTAPTPTGPWHVESSGLAPGCGGLLSGFCYALVGHPELSTSSQL

Solvent-accessible surface area (backbone atoms only — not comparable to full-atom values): 16013 Å² total; per-residue (Å²): 110,49,68,35,71,62,47,64,30,73,41,94,86,63,31,24,42,36,42,25,24,43,30,40,36,54,43,68,42,102,84,71,49,76,39,82,73,46,76,42,65,12,14,29,30,29,39,27,62,64,40,61,71,42,82,66,90,58,56,19,23,34,58,32,58,73,40,77,84,64,74,30,66,84,51,76,82,25,54,44,44,74,73,59,90,66,37,20,32,76,76,58,74,48,45,64,21,35,78,94,49,78,30,38,38,23,28,33,70,47,24,51,29,59,41,88,97,59,64,32,29,42,36,25,23,35,35,24,24,34,55,50,101,89,42,67,40,48,23,19,23,32,39,30,29,36,26,71,85,68,30,30,58,84,36,63,84,43,61,43,44,59,41,42,58,47,25,44,62,48,58,45,69,63,54,41,16,27,46,36,78,55,97,70,24,32,33,33,34,20,49,37,52,79,35,78,74,75,29,19,79,30,37,46,43,26,30,31,68,37,54,64,43,69,74,42,65,59,33,62,87,52,65,63,67,41,72,39,38,49,66,76,84,49,78,50,27,30,64,35,75,25,43,42,57,39,100,90,37,72,31,38,28,32,30,22,27,22,40,46,22,29,33,35,37,30,36,21,85,41,86,56,31,54,29,38,72,76,47,70,52,63,43,86,93,42,74,46,81,88,77,48,78,32,62,70,53,62,75,56,54,70,36,27,46,102,87,43,127